Protein AF-A0A952B4Y3-F1 (afdb_monomer_lite)

Secondary structure (DSSP, 8-state):
-----SEEEEE-TTT--EEEEEGGGTTSEEE-TTT--EEE-PPP----------------TTSHHHHHHHHHHHHHHHHHHHHHHHHHHHHHS-S-------TTTT--S-HHHHHHTTT-SHHHHHHHHHHHHHHHHHHHHHHHS-HHHHHHHHHHHHHHHHHHHHHHHHHHHHHHHHHHTT--S-----SSPPPHHHHHHHHHHHHHHHHHHHHHHHHHHHHH-S--HHHHHHHHHHHHHHHHHHHHHHHTTSGGGG-HHHHHHHHHHTHHHHHHHHHHHHHHHHHHHTS-GGGGGSHHHHHHHHHHHHHHHHHHHHHHHHHHHHHHHHH----

Structure (mmCIF, N/CA/C/O backbone):
data_AF-A0A952B4Y3-F1
#
_entry.id   AF-A0A952B4Y3-F1
#
loop_
_atom_site.group_PDB
_atom_site.id
_atom_site.type_symbol
_atom_site.label_atom_id
_atom_site.label_alt_id
_atom_site.label_comp_id
_atom_site.label_asym_id
_atom_site.label_entity_id
_atom_site.label_seq_id
_atom_site.pdbx_PDB_ins_code
_atom_site.Cartn_x
_atom_site.Cartn_y
_atom_site.Cartn_z
_atom_site.occupancy
_atom_site.B_iso_or_equiv
_atom_site.auth_seq_id
_atom_site.auth_comp_id
_atom_site.auth_asym_id
_atom_site.auth_atom_id
_atom_site.pdbx_PDB_model_num
ATOM 1 N N . MET A 1 1 ? -5.882 28.039 -33.248 1.00 40.66 1 MET A N 1
ATOM 2 C CA . MET A 1 1 ? -5.354 27.974 -31.871 1.00 40.66 1 MET A CA 1
ATOM 3 C C . MET A 1 1 ? -4.552 26.693 -31.784 1.00 40.66 1 MET A C 1
ATOM 5 O O . MET A 1 1 ? -5.154 25.634 -31.847 1.00 40.66 1 MET A O 1
ATOM 9 N N . SER A 1 2 ? -3.222 26.781 -31.813 1.00 45.44 2 SER A N 1
ATOM 10 C CA . SER A 1 2 ? -2.347 25.619 -31.639 1.00 45.44 2 SER A CA 1
ATOM 11 C C . SER A 1 2 ? -2.275 25.298 -30.148 1.00 45.44 2 SER A C 1
ATOM 13 O O . SER A 1 2 ? -1.829 26.147 -29.377 1.00 45.44 2 SER A O 1
ATOM 15 N N . GLU A 1 3 ? -2.747 24.120 -29.745 1.00 57.81 3 GLU A N 1
ATOM 16 C CA . GLU A 1 3 ? -2.463 23.564 -28.420 1.00 57.81 3 GLU A CA 1
ATOM 17 C C . GLU A 1 3 ? -0.941 23.441 -28.287 1.00 57.81 3 GLU A C 1
ATOM 19 O O . GLU A 1 3 ? -0.303 22.724 -29.055 1.00 57.81 3 GLU A O 1
ATOM 24 N N . ALA A 1 4 ? -0.345 24.227 -27.391 1.00 64.12 4 ALA A N 1
ATOM 25 C CA . ALA A 1 4 ? 1.057 24.064 -27.042 1.00 64.12 4 ALA A CA 1
ATOM 26 C C . ALA A 1 4 ? 1.217 22.704 -26.348 1.00 64.12 4 ALA A C 1
ATOM 28 O O . ALA A 1 4 ? 0.442 22.381 -25.447 1.00 64.12 4 ALA A O 1
ATOM 29 N N . ASP A 1 5 ? 2.189 21.904 -26.787 1.00 63.59 5 ASP A N 1
ATOM 30 C CA . ASP A 1 5 ? 2.475 20.609 -26.171 1.00 63.59 5 ASP A CA 1
ATOM 31 C C . ASP A 1 5 ? 2.828 20.802 -24.678 1.00 63.59 5 ASP A C 1
ATOM 33 O O . ASP A 1 5 ? 3.750 21.562 -24.372 1.00 63.59 5 ASP A O 1
ATOM 37 N N . PRO A 1 6 ? 2.156 20.107 -23.735 1.00 86.69 6 PRO A N 1
ATOM 38 C CA . PRO A 1 6 ? 2.269 20.324 -22.283 1.00 86.69 6 PRO A CA 1
ATOM 39 C C . PRO A 1 6 ? 3.538 19.705 -21.663 1.00 86.69 6 PRO A C 1
ATOM 41 O O . PRO A 1 6 ? 3.537 19.248 -20.513 1.00 86.69 6 PRO A O 1
ATOM 44 N N . PHE A 1 7 ? 4.615 19.617 -22.441 1.00 90.31 7 PHE A N 1
ATOM 45 C CA . PHE A 1 7 ? 5.789 18.814 -22.130 1.00 90.31 7 PHE A CA 1
ATOM 46 C C . PHE A 1 7 ? 7.081 19.631 -22.246 1.00 90.31 7 PHE A C 1
ATOM 48 O O . PHE A 1 7 ? 7.393 20.192 -23.295 1.00 90.31 7 PHE A O 1
ATOM 55 N N . VAL A 1 8 ? 7.874 19.642 -21.174 1.00 92.06 8 VAL A N 1
ATOM 56 C CA . VAL A 1 8 ? 9.190 20.287 -21.107 1.00 92.06 8 VAL A CA 1
ATOM 57 C C . VAL A 1 8 ? 10.271 19.227 -21.310 1.00 92.06 8 VAL A C 1
ATOM 59 O O . VAL A 1 8 ? 10.327 18.230 -20.588 1.00 92.06 8 VAL A O 1
ATOM 62 N N . ARG A 1 9 ? 11.136 19.428 -22.309 1.00 93.19 9 ARG A N 1
ATOM 63 C CA . ARG A 1 9 ? 12.316 18.580 -22.541 1.00 93.19 9 ARG A CA 1
ATOM 64 C C . ARG A 1 9 ? 13.455 19.055 -21.654 1.00 93.19 9 ARG A C 1
ATOM 66 O O . ARG A 1 9 ? 13.765 20.242 -21.657 1.00 93.19 9 ARG A O 1
ATOM 73 N N . PHE A 1 10 ? 14.115 18.132 -20.966 1.00 92.81 10 PHE A N 1
ATOM 74 C CA . PHE A 1 10 ? 15.349 18.422 -20.242 1.00 92.81 10 PHE A CA 1
ATOM 75 C C . PHE A 1 10 ? 1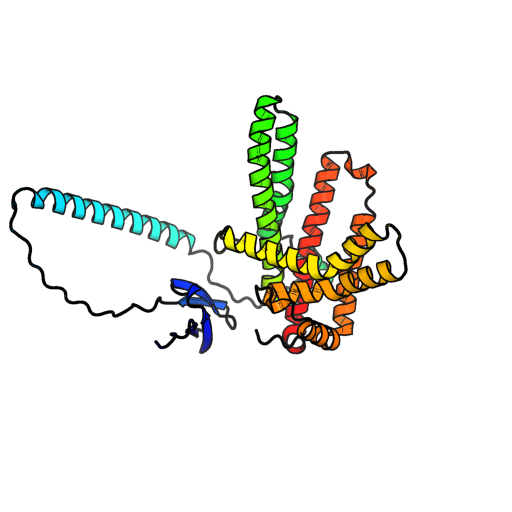6.441 17.416 -20.606 1.00 92.81 10 PHE A C 1
ATOM 77 O O . PHE A 1 10 ? 16.178 16.315 -21.103 1.00 92.81 10 PHE A O 1
ATOM 84 N N . ASN A 1 11 ? 17.683 17.821 -20.367 1.00 95.50 11 ASN A N 1
ATOM 85 C CA . ASN A 1 11 ? 18.864 16.991 -20.534 1.00 95.50 11 ASN A CA 1
ATOM 86 C C . ASN A 1 11 ? 19.615 16.957 -19.204 1.00 95.50 11 ASN A C 1
ATOM 88 O O . ASN A 1 11 ? 19.893 18.010 -18.637 1.00 95.50 11 ASN A O 1
ATOM 92 N N . CYS A 1 12 ? 19.916 15.766 -18.697 1.00 94.38 12 CYS A N 1
ATOM 93 C CA . CYS A 1 12 ? 20.696 15.625 -17.476 1.00 94.38 12 CYS A CA 1
ATOM 94 C C . CYS A 1 12 ? 22.141 16.064 -17.723 1.00 94.38 12 CYS A C 1
ATOM 96 O O . CYS A 1 12 ? 22.834 15.462 -18.541 1.00 94.38 12 CYS A O 1
ATOM 98 N N . GLU A 1 13 ? 22.610 17.064 -16.979 1.00 94.44 13 GLU A N 1
ATOM 99 C CA . GLU A 1 13 ? 23.984 17.572 -17.096 1.00 94.44 13 GLU A CA 1
ATOM 100 C C . GLU A 1 13 ? 25.036 16.542 -16.660 1.00 94.44 13 GLU A C 1
ATOM 102 O O . GLU A 1 13 ? 26.143 16.542 -17.187 1.00 94.44 13 GLU A O 1
ATOM 107 N N . ASN A 1 14 ? 24.675 15.618 -15.762 1.00 93.38 14 ASN A N 1
ATOM 108 C CA . ASN A 1 14 ? 25.593 14.602 -15.249 1.00 93.38 14 ASN A CA 1
ATOM 109 C C . ASN A 1 14 ? 25.785 13.414 -16.217 1.00 93.38 14 ASN A C 1
ATOM 111 O O . ASN A 1 14 ? 26.909 13.028 -16.516 1.00 93.38 14 ASN A O 1
ATOM 115 N N . CYS A 1 15 ? 24.699 12.819 -16.734 1.00 91.12 15 CYS A N 1
ATOM 116 C CA . CYS A 1 15 ? 24.783 11.593 -17.554 1.00 91.12 15 CYS A CA 1
ATOM 117 C C . CYS A 1 15 ? 24.341 11.749 -19.019 1.00 91.12 15 CYS A C 1
ATOM 119 O O . CYS A 1 15 ? 24.400 10.783 -19.778 1.00 91.12 15 CYS A O 1
ATOM 121 N N . GLY A 1 16 ? 23.849 12.923 -19.427 1.00 94.81 16 GLY A N 1
ATOM 122 C CA . GLY A 1 16 ? 23.362 13.173 -20.789 1.00 94.81 16 GLY A CA 1
ATOM 123 C C . GLY A 1 16 ? 22.021 12.512 -21.139 1.00 94.81 16 GLY A C 1
ATOM 124 O O . GLY A 1 16 ? 21.642 12.477 -22.313 1.00 94.81 16 GLY A O 1
ATOM 125 N N . TYR A 1 17 ? 21.304 11.963 -20.151 1.00 93.62 17 TYR A N 1
ATOM 126 C CA . TYR A 1 17 ? 19.976 11.386 -20.356 1.00 93.62 17 TYR A CA 1
ATOM 127 C C . TYR A 1 17 ? 18.965 12.469 -20.753 1.00 93.62 17 TYR A C 1
ATOM 129 O O . TYR A 1 17 ? 18.813 13.476 -20.057 1.00 93.62 17 TYR A O 1
ATOM 137 N N . LYS A 1 18 ? 18.255 12.248 -21.864 1.00 95.62 18 LYS A N 1
ATOM 138 C CA . LYS A 1 18 ? 17.243 13.165 -22.404 1.00 95.62 18 LYS A CA 1
ATOM 139 C C . LYS A 1 18 ? 15.858 12.635 -22.073 1.00 95.62 18 LYS A C 1
ATOM 141 O O . LYS A 1 18 ? 15.534 11.515 -22.456 1.00 95.62 18 LYS A O 1
ATOM 146 N N . SER A 1 19 ? 15.039 13.446 -21.414 1.00 93.75 19 SER A N 1
ATOM 147 C CA . SER A 1 19 ? 13.666 13.072 -21.073 1.00 93.75 19 SER A CA 1
ATOM 148 C C . SER A 1 19 ? 12.703 14.235 -21.258 1.00 93.75 19 SER A C 1
ATOM 150 O O . SER A 1 19 ? 13.104 15.385 -21.458 1.00 93.75 19 SER A O 1
ATOM 152 N N . THR A 1 20 ? 11.416 13.913 -21.212 1.00 93.25 20 THR A N 1
ATOM 153 C CA . THR A 1 20 ? 10.332 14.881 -21.320 1.00 93.25 20 THR A CA 1
ATOM 154 C C . THR A 1 20 ? 9.397 14.714 -20.135 1.00 93.25 20 THR A C 1
ATOM 156 O O . THR A 1 20 ? 8.953 13.607 -19.851 1.00 93.25 20 THR A O 1
ATOM 159 N N . VAL A 1 21 ? 9.095 15.806 -19.445 1.00 92.69 21 VAL A N 1
ATOM 160 C CA . VAL A 1 21 ? 8.229 15.824 -18.259 1.00 92.69 21 VAL A CA 1
ATOM 161 C C . VAL A 1 21 ? 7.067 16.769 -18.475 1.00 92.69 21 VAL A C 1
ATOM 163 O O . VAL A 1 21 ? 7.144 17.690 -19.285 1.00 92.69 21 VAL A O 1
ATOM 166 N N . SER A 1 22 ? 5.971 16.529 -17.761 1.00 91.12 22 SER A N 1
ATOM 167 C CA . SER A 1 22 ? 4.820 17.428 -17.803 1.00 91.12 22 SER A CA 1
ATOM 168 C C . SER A 1 22 ? 5.194 18.818 -17.273 1.00 91.12 22 SER A C 1
ATOM 170 O O . SER A 1 22 ? 5.986 18.942 -16.338 1.00 91.12 22 SER A O 1
ATOM 172 N N . GLU A 1 23 ? 4.585 19.864 -17.830 1.00 89.69 23 GLU A N 1
ATOM 173 C CA . GLU A 1 23 ? 4.728 21.256 -17.378 1.00 89.69 23 GLU A CA 1
ATOM 174 C C . GLU A 1 23 ? 4.421 21.446 -15.876 1.00 89.69 23 GLU A C 1
ATOM 176 O O . GLU A 1 23 ? 4.938 22.367 -15.249 1.00 89.69 23 GLU A O 1
ATOM 181 N N . SER A 1 24 ? 3.677 20.528 -15.244 1.00 85.50 24 SER A N 1
ATOM 182 C CA . SER A 1 24 ? 3.452 20.506 -13.788 1.00 85.50 24 SER A CA 1
ATOM 183 C C . SER A 1 24 ? 4.729 20.372 -12.943 1.00 85.50 24 SER A C 1
ATOM 185 O O . SER A 1 24 ? 4.695 20.599 -11.728 1.00 85.50 24 SER A O 1
ATOM 187 N N . TYR A 1 25 ? 5.839 19.964 -13.564 1.00 87.81 25 TYR A N 1
ATOM 188 C CA . TYR A 1 25 ? 7.160 19.866 -12.944 1.00 87.81 25 TYR A CA 1
ATOM 189 C C . TYR A 1 25 ? 8.038 21.100 -13.198 1.00 87.81 25 TYR A C 1
ATOM 191 O O . TYR A 1 25 ? 9.135 21.182 -12.651 1.00 87.81 25 TYR A O 1
ATOM 199 N N . ALA A 1 26 ? 7.568 22.084 -13.972 1.00 89.88 26 ALA A N 1
ATOM 200 C CA . ALA A 1 26 ? 8.280 23.342 -14.158 1.00 89.88 26 ALA A CA 1
ATOM 201 C C . ALA A 1 26 ? 8.433 24.091 -12.821 1.00 89.88 26 ALA A C 1
ATOM 203 O O . ALA A 1 26 ? 7.462 24.315 -12.097 1.00 89.88 26 ALA A O 1
ATOM 204 N N . GLY A 1 27 ? 9.664 24.484 -12.499 1.00 88.88 27 GLY A N 1
ATOM 205 C CA . GLY A 1 27 ? 10.055 25.102 -11.232 1.00 88.88 27 GLY A CA 1
ATOM 206 C C . GLY A 1 27 ? 10.295 24.116 -10.085 1.00 88.88 27 GLY A C 1
ATOM 207 O O . GLY A 1 27 ? 10.452 24.558 -8.950 1.00 88.88 27 GLY A O 1
ATOM 208 N N . LYS A 1 28 ? 10.302 22.800 -10.342 1.00 90.50 28 LYS A N 1
ATOM 209 C CA . LYS A 1 28 ? 10.591 21.770 -9.333 1.00 90.50 28 LYS A CA 1
ATOM 210 C C . LYS A 1 28 ? 11.937 21.097 -9.597 1.00 90.50 28 LYS A C 1
ATOM 212 O O . LYS A 1 28 ? 12.375 20.964 -10.740 1.00 90.50 28 LYS A O 1
ATOM 217 N N . ASN A 1 29 ? 12.550 20.626 -8.515 1.00 91.38 29 ASN A N 1
ATOM 218 C CA . ASN A 1 29 ? 13.678 19.704 -8.552 1.00 91.38 29 ASN A CA 1
ATOM 219 C C . ASN A 1 29 ? 13.162 18.294 -8.854 1.00 91.38 29 ASN A C 1
ATOM 221 O O . ASN A 1 29 ? 12.305 17.780 -8.135 1.00 91.38 29 ASN A O 1
ATOM 225 N N . ILE A 1 30 ? 13.681 17.665 -9.905 1.00 92.44 30 ILE A N 1
ATOM 226 C CA . ILE A 1 30 ? 13.408 16.262 -10.239 1.00 92.44 30 ILE A CA 1
ATOM 227 C C . ILE A 1 30 ? 14.703 15.454 -10.206 1.00 92.44 30 ILE A C 1
ATOM 229 O O . ILE A 1 30 ? 15.780 15.997 -10.423 1.00 92.44 30 ILE A O 1
ATOM 233 N N . ARG A 1 31 ? 14.618 14.145 -9.959 1.00 89.75 31 ARG A N 1
ATOM 234 C CA . ARG A 1 31 ? 15.778 13.247 -10.058 1.00 89.75 31 ARG A CA 1
ATOM 235 C C . ARG A 1 31 ? 15.862 12.654 -11.461 1.00 89.75 31 ARG A C 1
ATOM 237 O O . ARG A 1 31 ? 14.856 12.207 -12.009 1.00 89.75 31 ARG A O 1
ATOM 244 N N . CYS A 1 32 ? 17.060 12.630 -12.037 1.00 90.75 32 CYS A N 1
ATOM 245 C CA . CYS A 1 32 ? 17.317 11.923 -13.288 1.00 90.75 32 CYS A CA 1
ATOM 246 C C . CYS A 1 32 ? 17.035 10.420 -13.106 1.00 90.75 32 CYS A C 1
ATOM 248 O O . CYS A 1 32 ? 17.606 9.823 -12.200 1.00 90.75 32 CYS A O 1
ATOM 250 N N . PRO A 1 33 ? 16.235 9.761 -13.959 1.00 82.31 33 PRO A N 1
ATOM 251 C CA . PRO A 1 33 ? 15.947 8.334 -13.793 1.00 82.31 33 PRO A CA 1
ATOM 252 C C . PRO A 1 33 ? 17.164 7.434 -14.060 1.00 82.31 33 PRO A C 1
ATOM 254 O O . PRO A 1 33 ? 17.163 6.282 -13.648 1.00 82.31 33 PRO A O 1
ATOM 257 N N . ASN A 1 34 ? 18.198 7.946 -14.742 1.00 84.31 34 ASN A N 1
ATOM 258 C CA . ASN A 1 34 ? 19.391 7.171 -15.083 1.00 84.31 34 ASN A CA 1
ATOM 259 C C . ASN A 1 34 ? 20.514 7.288 -14.036 1.00 84.31 34 ASN A C 1
ATOM 261 O O . ASN A 1 34 ? 21.129 6.291 -13.685 1.00 84.31 34 ASN A O 1
ATOM 265 N N . CYS A 1 35 ? 20.799 8.499 -13.542 1.00 86.12 35 CYS A N 1
ATOM 266 C CA . CYS A 1 35 ? 21.899 8.735 -12.592 1.00 86.12 35 CYS A CA 1
ATOM 267 C C . CYS A 1 35 ? 21.467 9.390 -11.275 1.00 86.12 35 CYS A C 1
ATOM 269 O O . CYS A 1 35 ? 22.316 9.791 -10.491 1.00 86.12 35 CYS A O 1
ATOM 271 N N . TYR A 1 36 ? 20.163 9.578 -11.053 1.00 75.31 36 TYR A N 1
ATOM 272 C CA . TYR A 1 36 ? 19.573 10.178 -9.847 1.00 75.31 36 TYR A CA 1
ATOM 273 C C . TYR A 1 36 ? 20.004 11.613 -9.506 1.00 75.31 36 TYR A C 1
ATOM 275 O O . TYR A 1 36 ? 19.504 12.178 -8.535 1.00 75.31 36 TYR A O 1
ATOM 283 N N . TYR A 1 37 ? 20.834 12.244 -10.344 1.00 89.31 37 TYR A N 1
ATOM 284 C CA . TYR A 1 37 ? 21.221 13.646 -10.211 1.00 89.31 37 TYR A CA 1
ATOM 285 C C . TYR A 1 37 ? 19.990 14.559 -10.189 1.00 89.31 37 TYR A C 1
ATOM 287 O O . TYR A 1 37 ? 19.072 14.387 -11.001 1.00 89.31 37 TYR A O 1
ATOM 295 N N . ILE A 1 38 ? 19.967 15.511 -9.255 1.00 88.75 38 ILE A N 1
ATOM 296 C CA . ILE A 1 38 ? 18.864 16.460 -9.095 1.00 88.75 38 ILE A CA 1
ATOM 297 C C . ILE A 1 38 ? 18.980 17.532 -10.180 1.00 88.75 38 ILE A C 1
ATOM 299 O O . ILE A 1 38 ? 19.996 18.208 -10.295 1.00 88.75 38 ILE A O 1
ATOM 303 N N . ILE A 1 39 ? 17.929 17.678 -10.981 1.00 95.31 39 ILE A N 1
ATOM 304 C CA . ILE A 1 39 ? 17.834 18.636 -12.080 1.00 95.31 39 ILE A CA 1
ATOM 305 C C . ILE A 1 39 ? 16.703 19.604 -11.754 1.00 95.31 39 ILE A C 1
ATOM 307 O O . ILE A 1 39 ? 15.567 19.188 -11.511 1.00 95.31 39 ILE A O 1
ATOM 311 N N . PHE A 1 40 ? 17.006 20.898 -11.779 1.00 93.50 40 PHE A N 1
ATOM 312 C CA . PHE A 1 40 ? 15.999 21.945 -11.672 1.00 93.50 40 PHE A CA 1
ATOM 313 C C . PHE A 1 40 ? 15.391 22.217 -13.050 1.00 93.50 40 PHE A C 1
ATOM 315 O O . PHE A 1 40 ? 16.101 22.559 -13.997 1.00 93.50 40 PHE A O 1
ATOM 322 N N . ILE A 1 41 ? 14.072 22.068 -13.188 1.00 93.69 41 ILE A N 1
ATOM 323 C CA . ILE A 1 41 ? 13.385 22.389 -14.446 1.00 93.69 41 ILE A CA 1
ATOM 324 C C . ILE A 1 41 ? 13.026 23.872 -14.430 1.00 93.69 41 ILE A C 1
ATOM 326 O O . ILE A 1 41 ? 12.106 24.279 -13.723 1.00 93.69 41 ILE A O 1
ATOM 330 N N . SER A 1 42 ? 13.703 24.690 -15.233 1.00 88.06 42 SER A N 1
ATOM 331 C CA . SER A 1 42 ? 13.351 26.105 -15.374 1.00 88.06 42 SER A CA 1
ATOM 332 C C . SER A 1 42 ? 11.943 26.266 -15.952 1.00 88.06 42 SER A C 1
ATOM 334 O O . SER A 1 42 ? 11.583 25.633 -16.946 1.00 88.06 42 SER A O 1
ATOM 336 N N . LYS A 1 43 ? 11.137 27.138 -15.339 1.00 87.38 43 LYS A N 1
ATOM 337 C CA . LYS A 1 43 ? 9.841 27.523 -15.901 1.00 87.38 43 LYS A CA 1
ATOM 338 C C . LYS A 1 43 ? 10.093 28.350 -17.167 1.00 87.38 43 LYS A C 1
ATOM 340 O O . LYS A 1 43 ? 10.882 29.291 -17.086 1.00 87.38 43 LYS A O 1
ATOM 345 N N . PRO A 1 44 ? 9.472 28.027 -18.316 1.00 77.00 44 PRO A N 1
ATOM 346 C CA . PRO A 1 44 ? 9.619 28.860 -19.501 1.00 77.00 44 PRO A CA 1
ATOM 347 C C . PRO A 1 44 ? 9.113 30.268 -19.165 1.00 77.00 44 PRO A C 1
ATOM 349 O O . PRO A 1 44 ? 7.947 30.450 -18.809 1.00 77.00 44 PRO A O 1
ATOM 352 N N . GLU A 1 45 ? 9.999 31.265 -19.213 1.00 71.00 45 GLU A N 1
ATOM 353 C CA . GLU A 1 45 ? 9.586 32.661 -19.122 1.00 71.00 45 GLU A CA 1
ATOM 354 C C . GLU A 1 45 ? 8.709 32.960 -20.336 1.00 71.00 45 GLU A C 1
ATOM 356 O O . GLU A 1 45 ? 9.173 32.959 -21.479 1.00 71.00 45 GLU A O 1
ATOM 361 N N . ASN A 1 46 ? 7.423 33.207 -20.082 1.00 64.19 46 ASN A N 1
ATOM 362 C CA . ASN A 1 46 ? 6.508 33.755 -21.070 1.00 64.19 46 ASN A CA 1
ATOM 363 C C . ASN A 1 46 ? 7.035 35.133 -21.478 1.00 64.19 46 ASN A C 1
ATOM 365 O O . ASN A 1 46 ? 6.695 36.150 -20.875 1.00 64.19 46 ASN A O 1
ATOM 369 N N . THR A 1 47 ? 7.879 35.169 -22.504 1.00 51.41 47 THR A N 1
ATOM 370 C CA . THR A 1 47 ? 8.389 36.380 -23.150 1.00 51.41 47 THR A CA 1
ATOM 371 C C . THR A 1 47 ? 7.263 37.008 -23.976 1.00 51.41 47 THR A C 1
ATOM 373 O O . THR A 1 47 ? 7.282 37.057 -25.200 1.00 51.41 47 THR A O 1
ATOM 376 N N . GLY A 1 48 ? 6.228 37.474 -23.275 1.00 48.66 48 GLY A N 1
ATOM 377 C CA . GLY A 1 48 ? 5.162 38.316 -23.795 1.00 48.66 48 GLY A CA 1
ATOM 378 C C . GLY A 1 48 ? 5.568 39.777 -23.664 1.00 48.66 48 GLY A C 1
ATOM 379 O O . GLY A 1 48 ? 5.380 40.404 -22.625 1.00 48.66 48 GLY A O 1
ATOM 380 N N . THR A 1 49 ? 6.142 40.321 -24.730 1.00 51.75 49 THR A N 1
ATOM 381 C CA . THR A 1 49 ? 6.448 41.742 -24.890 1.00 51.75 49 THR A CA 1
ATOM 382 C C . THR A 1 49 ? 5.174 42.574 -24.710 1.00 51.75 49 THR A C 1
ATOM 384 O O . THR A 1 49 ? 4.281 42.516 -25.547 1.00 51.75 49 THR A O 1
ATOM 387 N N . THR A 1 50 ? 5.079 43.378 -23.646 1.00 38.72 50 THR A N 1
ATOM 388 C CA . THR A 1 50 ? 4.086 44.463 -23.571 1.00 38.72 50 THR A CA 1
ATOM 389 C C . THR A 1 50 ? 4.746 45.728 -23.031 1.00 38.72 50 THR A C 1
ATOM 391 O O . THR A 1 50 ? 4.780 45.985 -21.831 1.00 38.72 50 THR A O 1
ATOM 394 N N . GLN A 1 51 ? 5.279 46.538 -23.947 1.00 47.72 51 GLN A N 1
ATOM 395 C CA . GLN A 1 51 ? 5.496 47.961 -23.707 1.00 47.72 51 GLN A CA 1
ATOM 396 C C . GLN A 1 51 ? 4.117 48.615 -23.561 1.00 47.72 51 GLN A C 1
ATOM 398 O O . GLN A 1 51 ? 3.384 48.711 -24.542 1.00 47.72 51 GLN A O 1
ATOM 403 N N . THR A 1 52 ? 3.759 49.075 -22.360 1.00 35.91 52 THR A N 1
ATOM 404 C CA . THR A 1 52 ? 2.633 50.005 -22.198 1.00 35.91 52 THR A CA 1
ATOM 405 C C . THR A 1 52 ? 3.129 51.299 -21.581 1.00 35.91 52 THR A C 1
ATOM 407 O O . THR A 1 52 ? 3.676 51.337 -20.483 1.00 35.91 52 THR A O 1
ATOM 410 N N . SER A 1 53 ? 2.948 52.345 -22.379 1.00 40.56 53 SER A N 1
ATOM 411 C CA . SER A 1 53 ? 3.226 53.749 -22.129 1.00 40.56 53 SER A CA 1
ATOM 412 C C . SER A 1 53 ? 2.521 54.264 -20.871 1.00 40.56 53 SER A C 1
ATOM 414 O O . SER A 1 53 ? 1.330 54.038 -20.662 1.00 40.56 53 SER A O 1
ATOM 416 N N . SER A 1 54 ? 3.279 54.994 -20.058 1.00 40.25 54 SER A N 1
ATOM 417 C CA . SER A 1 54 ? 2.818 55.752 -18.905 1.00 40.25 54 SER A CA 1
ATOM 418 C C . SER A 1 54 ? 2.152 57.067 -19.331 1.00 40.25 54 SER A C 1
ATOM 420 O O . SER A 1 54 ? 2.732 57.902 -20.024 1.00 40.25 54 SER A O 1
ATOM 422 N N . ARG A 1 55 ? 0.929 57.288 -18.849 1.00 48.62 55 ARG A N 1
ATOM 423 C CA . ARG A 1 55 ? 0.306 58.612 -18.711 1.00 48.62 55 ARG A CA 1
ATOM 424 C C . ARG A 1 55 ? -0.683 58.555 -17.560 1.00 48.62 55 ARG A C 1
ATOM 426 O O . ARG A 1 55 ? -1.771 58.065 -17.777 1.00 48.62 55 ARG A O 1
ATOM 433 N N . TYR A 1 56 ? -0.294 59.040 -16.386 1.00 42.69 56 TYR A N 1
ATOM 434 C CA . TYR A 1 56 ? -1.126 59.652 -15.332 1.00 42.69 56 TYR A CA 1
ATOM 435 C C . TYR A 1 56 ? -0.107 60.195 -14.312 1.00 42.69 56 TYR A C 1
ATOM 437 O O . TYR A 1 56 ? 0.717 59.446 -13.809 1.00 42.69 56 TYR A O 1
ATOM 445 N N . SER A 1 57 ? 0.113 61.508 -14.247 1.00 45.25 57 SER A N 1
ATOM 446 C CA . SER A 1 57 ? -0.696 62.523 -13.555 1.00 45.25 57 SER A CA 1
ATOM 447 C C . SER A 1 57 ? -0.037 62.882 -12.225 1.00 45.25 57 SER A C 1
ATOM 449 O O . SER A 1 57 ? 0.039 62.070 -11.312 1.00 45.25 57 SER A O 1
ATOM 451 N N . ALA A 1 58 ? 0.443 64.121 -12.169 1.00 51.03 58 ALA A N 1
ATOM 452 C CA . ALA A 1 58 ? 1.098 64.760 -11.044 1.00 51.03 58 ALA A CA 1
ATOM 453 C C . ALA A 1 58 ? 0.218 64.779 -9.787 1.00 51.03 58 ALA A C 1
ATOM 455 O O . ALA A 1 58 ? -0.859 65.367 -9.818 1.00 51.03 58 ALA A O 1
ATOM 456 N N . TYR A 1 59 ? 0.713 64.206 -8.689 1.00 54.09 59 TYR A N 1
ATOM 457 C CA . TYR A 1 59 ? 0.321 64.578 -7.332 1.00 54.09 59 TYR A CA 1
ATOM 458 C C . TYR A 1 59 ? 1.503 64.392 -6.364 1.00 54.09 59 TYR A C 1
ATOM 460 O O . TYR A 1 59 ? 2.108 63.328 -6.296 1.00 54.09 59 TYR A O 1
ATOM 468 N N . ASP A 1 60 ? 1.794 65.493 -5.671 1.00 47.25 60 ASP A N 1
ATOM 469 C CA . ASP A 1 60 ? 2.471 65.679 -4.380 1.00 47.25 60 ASP A CA 1
ATOM 470 C C . ASP A 1 60 ? 3.790 64.928 -4.077 1.00 47.25 60 ASP A C 1
ATOM 472 O O . ASP A 1 60 ? 3.837 63.856 -3.473 1.00 47.25 60 ASP A O 1
ATOM 476 N N . SER A 1 61 ? 4.903 65.580 -4.426 1.00 53.25 61 SER A N 1
ATOM 477 C CA . SER A 1 61 ? 6.289 65.118 -4.252 1.00 53.25 61 SER A CA 1
ATOM 478 C C . SER A 1 61 ? 6.846 65.204 -2.819 1.00 53.25 61 SER A C 1
ATOM 480 O O . SER A 1 61 ? 8.062 65.146 -2.644 1.00 53.25 61 SER A O 1
ATOM 482 N N . SER A 1 62 ? 6.013 65.352 -1.783 1.00 53.94 62 SER A N 1
ATOM 483 C CA . SER A 1 62 ? 6.488 65.483 -0.391 1.00 53.94 62 SER A CA 1
ATOM 484 C C . SER A 1 62 ? 6.353 64.212 0.468 1.00 53.94 62 SER A C 1
ATOM 486 O O . SER A 1 62 ? 7.004 64.115 1.508 1.00 53.94 62 SER A O 1
ATOM 488 N N . LEU A 1 63 ? 5.606 63.193 0.014 1.00 52.38 63 LEU A N 1
ATOM 489 C CA . LEU A 1 63 ? 5.416 61.911 0.727 1.00 52.38 63 LEU A CA 1
ATOM 490 C C . LEU A 1 63 ? 6.267 60.738 0.195 1.00 52.38 63 LEU A C 1
ATOM 492 O O . LEU A 1 63 ? 6.392 59.712 0.865 1.00 52.38 63 LEU A O 1
ATOM 496 N N . LEU A 1 64 ? 6.909 60.892 -0.967 1.00 53.03 64 LEU A N 1
ATOM 497 C CA . LEU A 1 64 ? 7.699 59.834 -1.620 1.00 53.03 64 LEU A CA 1
ATOM 498 C C . LEU A 1 64 ? 9.012 59.490 -0.890 1.00 53.03 64 LEU A C 1
ATOM 500 O O . LEU A 1 64 ? 9.414 58.329 -0.882 1.00 53.03 64 LEU A O 1
ATOM 504 N N . ASN A 1 65 ? 9.626 60.443 -0.181 1.00 55.28 65 ASN A N 1
ATOM 505 C CA . ASN A 1 65 ? 10.905 60.200 0.503 1.00 55.28 65 ASN A CA 1
ATOM 506 C C . ASN A 1 65 ? 10.789 59.299 1.749 1.00 55.28 65 ASN A C 1
ATOM 508 O O . ASN A 1 65 ? 11.755 58.629 2.109 1.00 55.28 65 ASN A O 1
ATOM 512 N N . ILE A 1 66 ? 9.622 59.246 2.406 1.00 58.34 66 ILE A N 1
ATOM 513 C CA . ILE A 1 66 ? 9.418 58.386 3.589 1.00 58.34 66 ILE A CA 1
ATOM 514 C C . ILE A 1 66 ? 9.122 56.943 3.157 1.00 58.34 66 ILE A C 1
ATOM 516 O O . ILE A 1 66 ? 9.581 55.989 3.787 1.00 58.34 66 ILE A O 1
ATOM 520 N N . GLN A 1 67 ? 8.390 56.765 2.056 1.00 60.47 67 GLN A N 1
ATOM 521 C CA . GLN A 1 67 ? 8.029 55.439 1.561 1.00 60.47 67 GLN A CA 1
ATOM 522 C C . GLN A 1 67 ? 9.226 54.723 0.921 1.00 60.47 67 GLN A C 1
ATOM 524 O O . GLN A 1 67 ? 9.408 53.530 1.147 1.00 60.47 67 GLN A O 1
ATOM 529 N N . GLU A 1 68 ? 10.099 55.448 0.220 1.00 65.69 68 GLU A N 1
ATOM 530 C CA . GLU A 1 68 ? 11.302 54.875 -0.393 1.00 65.69 68 GLU A CA 1
ATOM 531 C C . GLU A 1 68 ? 12.331 54.418 0.657 1.00 65.69 68 GLU A C 1
ATOM 533 O O . GLU A 1 68 ? 12.888 53.325 0.546 1.00 65.69 68 GLU A O 1
ATOM 538 N N . GLN A 1 69 ? 12.497 55.168 1.756 1.00 67.25 69 GLN A N 1
ATOM 539 C CA . GLN A 1 69 ? 13.352 54.749 2.876 1.00 67.25 69 GLN A CA 1
ATOM 540 C C . GLN A 1 69 ? 12.808 53.522 3.620 1.00 67.25 69 GLN A C 1
ATOM 542 O O . GLN A 1 69 ? 13.586 52.655 4.028 1.00 67.25 69 GLN A O 1
ATOM 547 N N . ASN A 1 70 ? 11.487 53.418 3.781 1.00 73.00 70 ASN A N 1
ATOM 548 C CA . ASN A 1 70 ? 10.867 52.254 4.415 1.00 73.00 70 ASN A CA 1
ATOM 549 C C . ASN A 1 70 ? 10.953 51.005 3.526 1.00 73.00 70 ASN A C 1
ATOM 551 O O . ASN A 1 70 ? 11.213 49.917 4.036 1.00 73.00 70 ASN A O 1
ATOM 555 N N . ILE A 1 71 ? 10.817 51.157 2.204 1.00 79.50 71 ILE A N 1
ATOM 556 C CA . ILE A 1 71 ? 11.003 50.062 1.239 1.00 79.50 71 ILE A CA 1
ATOM 557 C C . ILE A 1 71 ? 12.461 49.592 1.235 1.00 79.50 71 ILE A C 1
ATOM 559 O O . ILE A 1 71 ? 12.706 48.387 1.239 1.00 79.50 71 ILE A O 1
ATOM 563 N N . LEU A 1 72 ? 13.431 50.510 1.297 1.00 79.69 72 LEU A N 1
ATOM 564 C CA . LEU A 1 72 ? 14.850 50.151 1.325 1.00 79.69 72 LEU A CA 1
ATOM 565 C C . LEU A 1 72 ? 15.232 49.420 2.620 1.00 79.69 72 LEU A C 1
ATOM 567 O O . LEU A 1 72 ? 15.908 48.396 2.561 1.00 79.69 72 LEU A O 1
ATOM 571 N N . LYS A 1 73 ? 14.741 49.886 3.779 1.00 80.62 73 LYS A N 1
ATOM 572 C CA . LYS A 1 73 ? 14.932 49.189 5.062 1.00 80.62 73 LYS A CA 1
ATOM 573 C C . LYS A 1 73 ? 14.277 47.813 5.075 1.00 80.62 73 LYS A C 1
ATOM 575 O O . LYS A 1 73 ? 14.875 46.869 5.579 1.00 80.62 73 LYS A O 1
ATOM 580 N N . HIS A 1 74 ? 13.073 47.685 4.519 1.00 77.31 74 HIS A N 1
ATOM 581 C CA . HIS A 1 74 ? 12.397 46.394 4.457 1.00 77.31 74 HIS A CA 1
ATOM 582 C C . HIS A 1 74 ? 13.119 45.430 3.510 1.00 77.31 74 HIS A C 1
ATOM 584 O O . HIS A 1 74 ? 13.309 44.274 3.864 1.00 77.31 74 HIS A O 1
ATOM 590 N N . LYS A 1 75 ? 13.617 45.915 2.365 1.00 85.06 75 LYS A N 1
ATOM 591 C CA . LYS A 1 75 ? 14.419 45.112 1.435 1.00 85.06 75 LYS A CA 1
ATOM 592 C C . LYS A 1 75 ? 15.725 44.628 2.071 1.00 85.06 75 LYS A C 1
ATOM 594 O O . LYS A 1 75 ? 16.029 43.448 1.971 1.00 85.06 75 LYS A O 1
ATOM 599 N N . GLN A 1 76 ? 16.436 45.501 2.787 1.00 87.06 76 GLN A N 1
ATOM 600 C CA . GLN A 1 76 ? 17.656 45.132 3.516 1.00 87.06 76 GLN A CA 1
ATOM 601 C C . GLN A 1 76 ? 17.384 44.123 4.638 1.00 87.06 76 GLN A C 1
ATOM 603 O O . GLN A 1 76 ? 18.169 43.205 4.841 1.00 87.06 76 GLN A O 1
ATOM 608 N N . MET A 1 77 ? 16.264 44.266 5.352 1.00 85.31 77 MET A N 1
ATOM 609 C CA . MET A 1 77 ? 15.865 43.327 6.402 1.00 85.31 77 MET A CA 1
ATOM 610 C C . MET A 1 77 ? 15.461 41.960 5.828 1.00 85.31 77 MET A C 1
ATOM 612 O O . MET A 1 77 ? 15.814 40.939 6.405 1.00 85.31 77 MET A O 1
ATOM 616 N N . VAL A 1 78 ? 14.764 41.928 4.688 1.00 83.12 78 VAL A N 1
ATOM 617 C CA . VAL A 1 78 ? 14.394 40.680 3.999 1.00 83.12 78 VAL A CA 1
ATOM 618 C C . VAL A 1 78 ? 15.620 39.994 3.392 1.00 83.12 78 VAL A C 1
ATOM 620 O O . VAL A 1 78 ? 15.735 38.781 3.512 1.00 83.12 78 VAL A O 1
ATOM 623 N N . GLU A 1 79 ? 16.563 40.739 2.806 1.00 86.75 79 GLU A N 1
ATOM 624 C CA . GLU A 1 79 ? 17.840 40.183 2.325 1.00 86.75 79 GLU A CA 1
ATOM 625 C C . GLU A 1 79 ? 18.699 39.644 3.475 1.00 86.75 79 GLU A C 1
ATOM 627 O O . GLU A 1 79 ? 19.294 38.583 3.325 1.00 86.75 79 GLU A O 1
ATOM 632 N N . ALA A 1 80 ? 18.721 40.314 4.634 1.00 82.88 80 ALA A N 1
ATOM 633 C CA . ALA A 1 80 ? 19.442 39.829 5.809 1.00 82.88 80 ALA A CA 1
ATOM 634 C C . ALA A 1 80 ? 18.840 38.521 6.350 1.00 82.88 80 ALA A C 1
ATOM 636 O O . ALA A 1 80 ? 19.577 37.564 6.562 1.00 82.88 80 ALA A O 1
ATOM 637 N N . ILE A 1 81 ? 17.509 38.447 6.492 1.00 82.69 81 ILE A N 1
ATOM 638 C CA . ILE A 1 81 ? 16.816 37.222 6.928 1.00 82.69 81 ILE A CA 1
ATOM 639 C C . ILE A 1 81 ? 17.033 36.092 5.915 1.00 82.69 81 ILE A C 1
ATOM 641 O O . ILE A 1 81 ? 17.396 34.994 6.315 1.00 82.69 81 ILE A O 1
ATOM 645 N N . ALA A 1 82 ? 16.900 36.370 4.615 1.00 80.00 82 ALA A N 1
ATOM 646 C CA . ALA A 1 82 ? 17.145 35.379 3.570 1.00 80.00 82 ALA A CA 1
ATOM 647 C C . ALA A 1 82 ? 18.608 34.911 3.537 1.00 80.00 82 ALA A C 1
ATOM 649 O O . ALA A 1 82 ? 18.863 33.753 3.229 1.00 80.00 82 ALA A O 1
ATOM 650 N N . SER A 1 83 ? 19.571 35.784 3.860 1.00 79.62 83 SER A N 1
ATOM 651 C CA . SER A 1 83 ? 20.986 35.407 3.936 1.00 79.62 83 SER A CA 1
ATOM 652 C C . SER A 1 83 ? 21.319 34.584 5.178 1.00 79.62 83 SER A C 1
ATOM 654 O O . SER A 1 83 ? 22.151 33.691 5.082 1.00 79.62 83 SER A O 1
ATOM 656 N N . GLU A 1 84 ? 20.663 34.843 6.313 1.00 75.38 84 GLU A N 1
ATOM 657 C CA . GLU A 1 84 ? 20.831 34.051 7.538 1.00 75.38 84 GLU A CA 1
ATOM 658 C C . GLU A 1 84 ? 20.203 32.660 7.356 1.00 75.38 84 GLU A C 1
ATOM 660 O O . GLU A 1 84 ? 20.843 31.658 7.645 1.00 75.38 84 GLU A O 1
ATOM 665 N N . GLU A 1 85 ? 19.004 32.593 6.764 1.00 72.69 85 GLU A N 1
ATOM 666 C CA . GLU A 1 85 ? 18.285 31.346 6.461 1.00 72.69 85 GLU A CA 1
ATOM 667 C C . GLU A 1 85 ? 19.001 30.530 5.363 1.00 72.69 85 GLU A C 1
ATOM 669 O O . GLU A 1 85 ? 19.056 29.302 5.426 1.00 72.69 85 GLU A O 1
ATOM 674 N N . ALA A 1 86 ? 19.639 31.196 4.389 1.00 69.31 86 ALA A N 1
ATOM 675 C CA . ALA A 1 86 ? 20.525 30.555 3.413 1.00 69.31 86 ALA A CA 1
ATOM 676 C C . ALA A 1 86 ? 21.817 30.021 4.053 1.00 69.31 86 ALA A C 1
ATOM 678 O O . ALA A 1 86 ? 22.275 28.949 3.677 1.00 69.31 86 ALA A O 1
ATOM 679 N N . ARG A 1 87 ? 22.389 30.720 5.043 1.00 71.38 87 ARG A N 1
ATOM 680 C CA . ARG A 1 87 ? 23.596 30.253 5.743 1.00 71.38 87 ARG A CA 1
ATOM 681 C C . ARG A 1 87 ? 23.308 29.097 6.692 1.00 71.38 87 ARG A C 1
ATOM 683 O O . ARG A 1 87 ? 24.099 28.168 6.750 1.00 71.38 87 ARG A O 1
ATOM 690 N N . GLU A 1 88 ? 22.181 29.143 7.399 1.00 65.94 88 GLU A N 1
ATOM 691 C CA . GLU A 1 88 ? 21.746 28.077 8.309 1.00 65.94 88 GLU A CA 1
ATOM 692 C C . GLU A 1 88 ? 21.335 26.818 7.523 1.00 65.94 88 GLU A C 1
ATOM 694 O O . GLU A 1 88 ? 21.607 25.704 7.961 1.00 65.94 88 GLU A O 1
ATOM 699 N N . SER A 1 89 ? 20.788 26.980 6.309 1.00 61.66 89 SER A N 1
ATOM 700 C CA . SER A 1 89 ? 20.547 25.854 5.394 1.00 61.66 89 SER A CA 1
ATOM 701 C C . SER A 1 89 ? 21.808 25.349 4.684 1.00 61.66 89 SER A C 1
ATOM 703 O O . SER A 1 89 ? 21.901 24.151 4.445 1.00 61.66 89 SER A O 1
ATOM 705 N N . GLU A 1 90 ? 22.807 26.188 4.388 1.00 59.22 90 GLU A N 1
ATOM 706 C CA . GLU A 1 90 ? 24.101 25.728 3.851 1.00 59.22 90 GLU A CA 1
ATOM 707 C C . GLU A 1 90 ? 24.943 24.976 4.900 1.00 59.22 90 GLU A C 1
ATOM 709 O O . GLU A 1 90 ? 25.570 23.977 4.553 1.00 59.22 90 GLU A O 1
ATOM 714 N N . GLU A 1 91 ? 24.913 25.380 6.177 1.00 58.59 91 GLU A N 1
ATOM 715 C CA . GLU A 1 91 ? 25.627 24.685 7.268 1.00 58.59 91 GLU A CA 1
ATOM 716 C C . GLU A 1 91 ? 24.988 23.326 7.629 1.00 58.59 91 GLU A C 1
ATOM 718 O O . GLU A 1 91 ? 25.689 22.425 8.086 1.00 58.59 91 GLU A O 1
ATOM 723 N N . GLU A 1 92 ? 23.690 23.124 7.363 1.00 55.91 92 GLU A N 1
ATOM 724 C CA . GLU A 1 92 ? 23.013 21.822 7.527 1.00 55.91 92 GLU A CA 1
ATOM 725 C C . GLU A 1 92 ? 23.132 20.916 6.274 1.00 55.91 92 GLU A C 1
ATOM 727 O O . GLU A 1 92 ? 22.831 19.724 6.332 1.00 55.91 92 GLU A O 1
ATOM 732 N N . ILE A 1 93 ? 23.617 21.446 5.139 1.00 53.81 93 ILE A N 1
ATOM 733 C CA . ILE A 1 93 ? 23.830 20.709 3.871 1.00 53.81 93 ILE A CA 1
ATOM 734 C C . ILE A 1 93 ? 25.291 20.231 3.707 1.00 53.81 93 ILE A C 1
ATOM 736 O O . ILE A 1 93 ? 25.606 19.494 2.772 1.00 53.81 93 ILE A O 1
ATOM 740 N N . GLU A 1 94 ? 26.188 20.552 4.645 1.00 51.16 94 GLU A N 1
ATOM 741 C CA . GLU A 1 94 ? 27.571 20.043 4.658 1.00 51.16 94 GLU A CA 1
ATOM 742 C C . GLU A 1 94 ? 27.712 18.606 5.223 1.00 51.16 94 GLU A C 1
ATOM 744 O O . GLU A 1 94 ? 28.826 18.127 5.455 1.00 51.16 94 GLU A O 1
ATOM 749 N N . GLU A 1 95 ? 26.609 17.865 5.406 1.00 52.75 95 GLU A N 1
ATOM 750 C CA . GLU A 1 95 ? 26.650 16.438 5.751 1.00 52.75 95 GLU A CA 1
ATOM 751 C C . GLU A 1 95 ? 26.772 15.540 4.506 1.00 52.75 95 GLU A C 1
ATOM 753 O O . GLU A 1 95 ? 25.806 15.203 3.827 1.00 52.75 95 GLU A O 1
ATOM 758 N N . GLU A 1 96 ? 28.018 15.114 4.295 1.00 49.09 96 GLU A N 1
ATOM 759 C CA . GLU A 1 96 ? 28.507 14.010 3.466 1.00 49.09 96 GLU A CA 1
ATOM 760 C C . GLU A 1 96 ? 28.320 14.133 1.935 1.00 49.09 96 GLU A C 1
ATOM 762 O O . GLU A 1 96 ? 27.203 14.158 1.416 1.00 49.09 96 GLU A O 1
ATOM 767 N N . PRO A 1 97 ? 29.423 14.113 1.149 1.00 44.66 97 PRO A N 1
ATOM 768 C CA . PRO A 1 97 ? 29.310 13.975 -0.298 1.00 44.66 97 PRO A CA 1
ATOM 769 C C . PRO A 1 97 ? 28.505 12.706 -0.605 1.00 44.66 97 PRO A C 1
ATOM 771 O O . PRO A 1 97 ? 28.721 11.695 0.071 1.00 44.66 97 PRO A O 1
ATOM 774 N N . PRO A 1 98 ? 27.617 12.714 -1.619 1.00 49.41 98 PRO A N 1
ATOM 775 C CA . PRO A 1 98 ? 26.848 11.542 -2.002 1.00 49.41 98 PRO A CA 1
ATOM 776 C C . PRO A 1 98 ? 27.828 10.480 -2.492 1.00 49.41 98 PRO A C 1
ATOM 778 O O . PRO A 1 98 ? 28.203 10.427 -3.663 1.00 49.41 98 PRO A O 1
ATOM 781 N N . GLN A 1 99 ? 28.306 9.649 -1.570 1.00 44.88 99 GLN A N 1
ATOM 782 C CA . GLN A 1 99 ? 29.045 8.459 -1.914 1.00 44.88 99 GLN A CA 1
ATOM 783 C C . GLN A 1 99 ? 28.043 7.558 -2.618 1.00 44.88 99 GLN A C 1
ATOM 785 O O . GLN A 1 99 ? 27.241 6.883 -1.972 1.00 44.88 99 GLN A O 1
ATOM 790 N N . GLU A 1 100 ? 28.124 7.534 -3.949 1.00 48.94 100 GLU A N 1
ATOM 791 C CA . GLU A 1 100 ? 27.703 6.429 -4.810 1.00 48.94 100 GLU A CA 1
ATOM 792 C C . GLU A 1 100 ? 28.463 5.157 -4.390 1.00 48.94 100 GLU A C 1
ATOM 794 O O . GLU A 1 100 ? 29.288 4.598 -5.109 1.00 48.94 100 GLU A O 1
ATOM 799 N N . THR A 1 101 ? 28.247 4.702 -3.160 1.00 53.53 101 THR A N 1
ATOM 800 C CA . THR A 1 101 ? 28.659 3.378 -2.741 1.00 53.53 101 THR A CA 1
ATOM 801 C C . THR A 1 101 ? 27.685 2.438 -3.411 1.00 53.53 101 THR A C 1
ATOM 803 O O . THR A 1 101 ? 26.500 2.434 -3.085 1.00 53.53 101 THR A O 1
ATOM 806 N N . ASP A 1 102 ? 28.190 1.677 -4.385 1.00 57.16 102 ASP A N 1
ATOM 807 C CA . ASP A 1 102 ? 27.449 0.614 -5.052 1.00 57.16 102 ASP A CA 1
ATOM 808 C C . ASP A 1 102 ? 26.634 -0.159 -3.993 1.00 57.16 102 ASP A C 1
ATOM 810 O O . ASP A 1 102 ? 27.223 -0.815 -3.122 1.00 57.16 102 ASP A O 1
ATOM 814 N N . PRO A 1 103 ? 25.289 -0.080 -4.008 1.00 58.41 103 PRO A N 1
ATOM 815 C CA . PRO A 1 103 ? 24.449 -0.713 -2.994 1.00 58.41 103 PRO A CA 1
ATOM 816 C C . PRO A 1 103 ? 24.627 -2.240 -2.974 1.00 58.41 103 PRO A C 1
ATOM 818 O O . PRO A 1 103 ? 24.235 -2.911 -2.012 1.00 58.41 103 PRO A O 1
ATOM 821 N N . ALA A 1 104 ? 25.248 -2.825 -4.008 1.00 59.53 104 ALA A N 1
ATOM 822 C CA . ALA A 1 104 ? 25.667 -4.218 -4.007 1.00 59.53 104 ALA A CA 1
ATOM 823 C C . ALA A 1 104 ? 26.869 -4.496 -3.085 1.00 59.53 104 ALA A C 1
ATOM 825 O O . ALA A 1 104 ? 26.914 -5.570 -2.483 1.00 59.53 104 ALA A O 1
ATOM 826 N N . ALA A 1 105 ? 27.794 -3.547 -2.911 1.00 62.16 105 ALA A N 1
ATOM 827 C CA . ALA A 1 105 ? 29.011 -3.717 -2.115 1.00 62.16 105 ALA A CA 1
ATOM 828 C C . ALA A 1 105 ? 28.767 -3.688 -0.591 1.00 62.16 105 ALA A C 1
ATOM 830 O O . ALA A 1 105 ? 29.598 -4.173 0.176 1.00 62.16 105 ALA A O 1
ATOM 831 N N . LEU A 1 106 ? 27.613 -3.183 -0.132 1.00 63.88 106 LEU A N 1
ATOM 832 C CA . LEU A 1 106 ? 27.272 -3.091 1.298 1.00 63.88 106 LEU A CA 1
ATOM 833 C C . LEU A 1 106 ? 26.520 -4.303 1.877 1.00 63.88 106 LEU A C 1
ATOM 835 O O . LEU A 1 106 ? 26.248 -4.340 3.083 1.00 63.88 106 LEU A O 1
ATOM 839 N N . ARG A 1 107 ? 26.182 -5.320 1.074 1.00 73.19 107 ARG A N 1
ATOM 840 C CA . ARG A 1 107 ? 25.426 -6.481 1.573 1.00 73.19 107 ARG A CA 1
ATOM 841 C C . ARG A 1 107 ? 26.310 -7.434 2.382 1.00 73.19 107 ARG A C 1
ATOM 843 O O . ARG A 1 107 ? 26.936 -8.340 1.847 1.00 73.19 107 ARG A O 1
ATOM 850 N N . LYS A 1 108 ? 26.306 -7.253 3.707 1.00 82.88 108 LYS A N 1
ATOM 851 C CA . LYS A 1 108 ? 26.979 -8.144 4.674 1.00 82.88 108 LYS A CA 1
ATOM 852 C C . LYS A 1 108 ? 26.182 -9.416 5.003 1.00 82.88 108 LYS A C 1
ATOM 854 O O . LYS A 1 108 ? 26.768 -10.391 5.461 1.00 82.88 108 LYS A O 1
ATOM 859 N N . ALA A 1 109 ? 24.861 -9.406 4.811 1.00 88.56 109 ALA A N 1
ATOM 860 C CA . ALA A 1 109 ? 23.963 -10.486 5.227 1.00 88.56 109 ALA A CA 1
ATOM 861 C C . ALA A 1 109 ? 23.430 -11.313 4.038 1.00 88.56 109 ALA A C 1
ATOM 863 O O . ALA A 1 109 ? 23.305 -10.791 2.927 1.00 88.56 109 ALA A O 1
ATOM 864 N N . PRO A 1 110 ? 23.056 -12.591 4.256 1.00 91.25 110 PRO A N 1
ATOM 865 C CA . PRO A 1 110 ? 22.326 -13.383 3.271 1.00 91.25 110 PRO A CA 1
ATOM 866 C C . PRO A 1 110 ? 21.024 -12.700 2.846 1.00 91.25 110 PRO A C 1
ATOM 868 O O . PRO A 1 110 ? 20.317 -12.130 3.676 1.00 91.25 110 PRO A O 1
ATOM 871 N N . TRP A 1 111 ? 20.670 -12.833 1.566 1.00 88.06 111 TRP A N 1
ATOM 872 C CA . TRP A 1 111 ? 19.533 -12.134 0.951 1.00 88.06 111 TRP A CA 1
ATOM 873 C C . TRP A 1 111 ? 18.205 -12.290 1.712 1.00 88.06 111 TRP A C 1
ATOM 875 O O . TRP A 1 111 ? 17.418 -11.353 1.760 1.00 88.06 111 TRP A O 1
ATOM 885 N N . LEU A 1 112 ? 17.959 -13.456 2.320 1.00 90.88 112 LEU A N 1
ATOM 886 C CA . LEU A 1 112 ? 16.729 -13.716 3.066 1.00 90.88 112 LEU A CA 1
ATOM 887 C C . LEU A 1 112 ? 16.670 -12.907 4.368 1.00 90.88 112 LEU A C 1
ATOM 889 O O . LEU A 1 112 ? 15.639 -12.327 4.679 1.00 90.88 112 LEU A O 1
ATOM 893 N N . ILE A 1 113 ? 17.778 -12.850 5.112 1.00 93.69 113 ILE A N 1
ATOM 894 C CA . ILE A 1 113 ? 17.874 -12.066 6.353 1.00 93.69 113 ILE A CA 1
ATOM 895 C C . ILE A 1 113 ? 17.771 -10.577 6.027 1.00 93.69 113 ILE A C 1
ATOM 897 O O . ILE A 1 113 ? 17.126 -9.822 6.746 1.00 93.69 113 ILE A O 1
ATOM 901 N N . ASP A 1 114 ? 18.367 -10.171 4.911 1.00 92.88 114 ASP A N 1
ATOM 902 C CA . ASP A 1 114 ? 18.378 -8.784 4.469 1.00 92.88 114 ASP A CA 1
ATOM 903 C C . ASP A 1 114 ? 16.971 -8.229 4.190 1.00 92.88 114 ASP A C 1
ATOM 905 O O . ASP A 1 114 ? 16.696 -7.084 4.542 1.00 92.88 114 ASP A O 1
ATOM 909 N N . ILE A 1 115 ? 16.062 -9.065 3.668 1.00 95.12 115 ILE A N 1
ATOM 910 C CA . ILE A 1 115 ? 14.642 -8.722 3.471 1.00 95.12 115 ILE A CA 1
ATOM 911 C C . ILE A 1 115 ? 13.962 -8.397 4.805 1.00 95.12 115 ILE A C 1
ATOM 913 O O . ILE A 1 115 ? 13.261 -7.395 4.910 1.00 95.12 115 ILE A O 1
ATOM 917 N N . PHE A 1 116 ? 14.174 -9.215 5.841 1.00 95.94 116 PHE A N 1
ATOM 918 C CA . PHE A 1 116 ? 13.582 -8.965 7.161 1.00 95.94 116 PHE A CA 1
ATOM 919 C C . PHE A 1 116 ? 14.224 -7.766 7.868 1.00 95.94 116 PHE A C 1
ATOM 921 O O . PHE A 1 116 ? 13.577 -7.089 8.657 1.00 95.94 116 PHE A O 1
ATOM 928 N N . LEU A 1 117 ? 15.479 -7.445 7.557 1.00 95.81 117 LEU A N 1
ATOM 929 C CA . LEU A 1 117 ? 16.149 -6.256 8.084 1.00 95.81 117 LEU A CA 1
ATOM 930 C C . LEU A 1 117 ? 15.748 -4.957 7.366 1.00 95.81 117 LEU A C 1
ATOM 932 O O . LEU A 1 117 ? 16.248 -3.893 7.730 1.00 95.81 117 LEU A O 1
ATOM 936 N N . TYR A 1 118 ? 14.851 -5.005 6.376 1.00 96.00 118 TYR A N 1
ATOM 937 C CA . TYR A 1 118 ? 14.449 -3.836 5.591 1.00 96.00 118 TYR A CA 1
ATOM 938 C C . TYR A 1 118 ? 14.010 -2.619 6.436 1.00 96.00 118 TYR A C 1
ATOM 940 O O . TYR A 1 118 ? 14.602 -1.549 6.255 1.00 96.00 118 TYR A O 1
ATOM 948 N N . PRO A 1 119 ? 13.053 -2.741 7.384 1.00 95.94 119 PRO A N 1
ATOM 949 C CA . PRO A 1 119 ? 12.623 -1.611 8.212 1.00 95.94 119 PRO A CA 1
ATOM 950 C C . PRO A 1 119 ? 13.551 -1.334 9.410 1.00 95.94 119 PRO A C 1
ATOM 952 O O . PRO A 1 119 ? 13.319 -0.380 10.146 1.00 95.94 119 PRO A O 1
ATOM 955 N N . PHE A 1 120 ? 14.600 -2.141 9.625 1.00 95.56 120 PHE A N 1
ATOM 956 C CA . PHE A 1 120 ? 15.537 -2.017 10.753 1.00 95.56 120 PHE A CA 1
ATOM 957 C C . PHE A 1 120 ? 16.684 -1.027 10.475 1.00 95.56 120 PHE A C 1
ATOM 959 O O . PHE A 1 120 ? 17.835 -1.254 10.844 1.00 95.56 120 PHE A O 1
ATOM 966 N N . ASN A 1 121 ? 16.377 0.098 9.834 1.00 93.56 121 ASN A N 1
ATOM 967 C CA . ASN A 1 121 ? 17.226 1.287 9.840 1.00 93.56 121 ASN A CA 1
ATOM 968 C C . ASN A 1 121 ? 16.573 2.385 10.694 1.00 93.56 121 ASN A C 1
ATOM 970 O O . ASN A 1 121 ? 15.390 2.315 11.023 1.00 93.56 121 ASN A O 1
ATOM 974 N N . TRP A 1 122 ? 17.342 3.405 11.080 1.00 93.50 122 TRP A N 1
ATOM 975 C CA . TRP A 1 122 ? 16.833 4.476 11.945 1.00 93.50 122 TRP A CA 1
ATOM 976 C C . TRP A 1 122 ? 15.568 5.165 11.389 1.00 93.50 122 TRP A C 1
ATOM 978 O O . TRP A 1 122 ? 14.608 5.330 12.144 1.00 93.50 122 TRP A O 1
ATOM 988 N N . PRO A 1 123 ? 15.487 5.482 10.083 1.00 92.31 123 PRO A N 1
ATOM 989 C CA . PRO A 1 123 ? 14.283 6.067 9.491 1.00 92.31 123 PRO A CA 1
ATOM 990 C C . PRO A 1 123 ? 13.073 5.123 9.479 1.00 92.31 123 PRO A C 1
ATOM 992 O O . PRO A 1 123 ? 11.987 5.514 9.904 1.00 92.31 123 PRO A O 1
ATOM 995 N N . GLY A 1 124 ? 13.251 3.860 9.084 1.00 94.38 124 GLY A N 1
ATOM 996 C CA . GLY A 1 124 ? 12.187 2.853 9.096 1.00 94.38 124 GLY A CA 1
ATOM 997 C C . GLY A 1 124 ? 11.637 2.607 10.500 1.00 94.38 124 GLY A C 1
ATOM 998 O O . GLY A 1 124 ? 10.420 2.583 10.688 1.00 94.38 124 GLY A O 1
ATOM 999 N N . LEU A 1 125 ? 12.511 2.532 11.510 1.00 96.31 125 LEU A N 1
ATOM 1000 C CA . LEU A 1 125 ? 12.114 2.410 12.916 1.00 96.31 125 LEU A CA 1
ATOM 1001 C C . LEU A 1 125 ? 11.356 3.643 13.419 1.00 96.31 125 LEU A C 1
ATOM 1003 O O . LEU A 1 125 ? 10.376 3.487 14.148 1.00 96.31 125 LEU A O 1
ATOM 1007 N N . LYS A 1 126 ? 11.755 4.857 13.013 1.00 95.81 126 LYS A N 1
ATOM 1008 C CA . LYS A 1 126 ? 11.008 6.089 13.319 1.00 95.81 126 LYS A CA 1
ATOM 1009 C C . LYS A 1 126 ? 9.592 6.038 12.746 1.00 95.81 126 LYS A C 1
ATOM 1011 O O . LYS A 1 126 ? 8.639 6.278 13.483 1.00 95.81 126 LYS A O 1
ATOM 1016 N N . HIS A 1 127 ? 9.432 5.688 11.468 1.00 95.62 127 HIS A N 1
ATOM 1017 C CA . HIS A 1 127 ? 8.106 5.580 10.849 1.00 95.62 127 HIS A CA 1
ATOM 1018 C C . HIS A 1 127 ? 7.256 4.488 11.498 1.00 95.62 127 HIS A C 1
ATOM 1020 O O . HIS A 1 127 ? 6.097 4.730 11.831 1.00 95.62 127 HIS A O 1
ATOM 1026 N N . LEU A 1 128 ? 7.847 3.324 11.772 1.00 96.81 128 LEU A N 1
ATOM 1027 C CA . LEU A 1 128 ? 7.180 2.230 12.471 1.00 96.81 128 LEU A CA 1
ATOM 1028 C C . LEU A 1 128 ? 6.692 2.668 13.861 1.00 96.81 128 LEU A C 1
ATOM 1030 O O . LEU A 1 128 ? 5.536 2.433 14.210 1.00 96.81 128 LEU A O 1
ATOM 1034 N N . ALA A 1 129 ? 7.532 3.374 14.625 1.00 97.06 129 ALA A N 1
ATOM 1035 C CA . ALA A 1 129 ? 7.158 3.930 15.921 1.00 97.06 129 ALA A CA 1
ATOM 1036 C C . ALA A 1 129 ? 6.011 4.945 15.801 1.00 97.06 129 ALA A C 1
ATOM 1038 O O . ALA A 1 129 ? 5.054 4.860 16.566 1.00 97.06 129 ALA A O 1
ATOM 1039 N N . ILE A 1 130 ? 6.049 5.857 14.823 1.00 96.38 130 ILE A N 1
ATOM 1040 C CA . ILE A 1 130 ? 4.976 6.841 14.592 1.00 96.38 130 ILE A CA 1
ATOM 1041 C C . ILE A 1 130 ? 3.649 6.140 14.270 1.00 96.38 130 ILE A C 1
ATOM 1043 O O . ILE A 1 130 ? 2.625 6.459 14.875 1.00 96.38 130 ILE A O 1
ATOM 1047 N N . PHE A 1 131 ? 3.660 5.156 13.365 1.00 97.19 131 PHE A N 1
ATOM 1048 C CA . PHE A 1 131 ? 2.449 4.461 12.909 1.00 97.19 131 PHE A CA 1
ATOM 1049 C C . PHE A 1 131 ? 1.785 3.622 14.001 1.00 97.19 131 PHE A C 1
ATOM 1051 O O . PHE A 1 131 ? 0.576 3.397 13.957 1.00 97.19 131 PHE A O 1
ATOM 1058 N N . ILE A 1 132 ? 2.556 3.176 14.992 1.00 97.38 132 ILE A N 1
ATOM 1059 C CA . ILE A 1 132 ? 2.054 2.359 16.099 1.00 97.38 132 ILE A CA 1
ATOM 1060 C C . ILE A 1 132 ? 1.692 3.237 17.296 1.00 97.38 132 ILE A C 1
ATOM 1062 O O . ILE A 1 132 ? 0.572 3.164 17.802 1.00 97.38 132 ILE A O 1
ATOM 1066 N N . LEU A 1 133 ? 2.633 4.065 17.757 1.00 97.50 133 LEU A N 1
ATOM 1067 C CA . LEU A 1 133 ? 2.516 4.777 19.025 1.00 97.50 133 LEU A CA 1
ATOM 1068 C C . LEU A 1 133 ? 1.540 5.946 18.938 1.00 97.50 133 LEU A C 1
ATOM 1070 O O . LEU A 1 133 ? 0.759 6.121 19.865 1.00 97.50 133 LEU A O 1
ATOM 1074 N N . VAL A 1 134 ? 1.525 6.722 17.848 1.00 97.44 134 VAL A N 1
ATOM 1075 C CA . VAL A 1 134 ? 0.655 7.910 17.777 1.00 97.44 134 VAL A CA 1
ATOM 1076 C C . VAL A 1 134 ? -0.829 7.525 17.801 1.00 97.44 134 VAL A C 1
ATOM 1078 O O . VAL A 1 134 ? -1.543 8.032 18.669 1.00 97.44 134 VAL A O 1
ATOM 1081 N N . PRO A 1 135 ? -1.324 6.588 16.964 1.00 97.00 135 PRO A N 1
ATOM 1082 C CA . PRO A 1 135 ? -2.715 6.151 17.061 1.00 97.00 135 PRO A CA 1
ATOM 1083 C C . PRO A 1 135 ? -3.048 5.532 18.424 1.00 97.00 135 PRO A C 1
ATOM 1085 O O . PRO A 1 135 ? -4.120 5.791 18.962 1.00 97.00 135 PRO A O 1
ATOM 1088 N N . GLN A 1 136 ? -2.120 4.766 19.009 1.00 96.88 136 GLN A N 1
ATOM 1089 C CA . GLN A 1 136 ? -2.313 4.151 20.323 1.00 96.88 136 GLN A CA 1
ATOM 1090 C C . GLN A 1 136 ? -2.411 5.194 21.446 1.00 96.88 136 GLN A C 1
ATOM 1092 O O . GLN A 1 136 ? -3.223 5.038 22.359 1.00 96.88 136 GLN A O 1
ATOM 1097 N N . LEU A 1 137 ? -1.607 6.258 21.391 1.00 96.88 137 LEU A N 1
ATOM 1098 C CA . LEU A 1 137 ? -1.660 7.365 22.345 1.00 96.88 137 LEU A CA 1
ATOM 1099 C C . LEU A 1 137 ? -2.989 8.114 22.240 1.00 96.88 137 LEU A C 1
ATOM 1101 O O . LEU A 1 137 ? -3.569 8.433 23.273 1.00 96.88 137 LEU A O 1
ATOM 1105 N N . ILE A 1 138 ? -3.499 8.333 21.022 1.00 96.69 138 ILE A N 1
ATOM 1106 C CA . ILE A 1 138 ? -4.820 8.939 20.808 1.00 96.69 138 ILE A CA 1
ATOM 1107 C C . ILE A 1 138 ? -5.913 8.052 21.419 1.00 96.69 138 ILE A C 1
ATOM 1109 O O . ILE A 1 138 ? -6.699 8.546 22.220 1.00 96.69 138 ILE A O 1
ATOM 1113 N N . ASP A 1 139 ? -5.918 6.747 21.118 1.00 95.44 139 ASP A N 1
ATOM 1114 C CA . ASP A 1 139 ? -6.891 5.788 21.671 1.00 95.44 139 ASP A CA 1
ATOM 1115 C C . ASP A 1 139 ? -6.837 5.755 23.216 1.00 95.44 139 ASP A C 1
ATOM 1117 O O . ASP A 1 139 ? -7.861 5.727 23.900 1.00 95.44 139 ASP A O 1
ATOM 1121 N N . SER A 1 140 ? -5.629 5.808 23.787 1.00 94.88 140 SER A N 1
ATOM 1122 C CA . SER A 1 140 ? -5.427 5.787 25.243 1.00 94.88 140 SER A CA 1
ATOM 1123 C C . SER A 1 140 ? -5.884 7.092 25.899 1.00 94.88 140 SER A C 1
ATOM 1125 O O . SER A 1 140 ? -6.523 7.055 26.948 1.00 94.88 140 SER A O 1
ATOM 1127 N N . LEU A 1 141 ? -5.611 8.242 25.281 1.00 96.12 141 LEU A N 1
ATOM 1128 C CA . LEU A 1 141 ? -6.029 9.546 25.792 1.00 96.12 141 LEU A CA 1
ATOM 1129 C C . LEU A 1 141 ? -7.554 9.728 25.695 1.00 96.12 141 LEU A C 1
ATOM 1131 O O . LEU A 1 141 ? -8.163 10.185 26.661 1.00 96.12 141 LEU A O 1
ATOM 1135 N N . GLU A 1 142 ? -8.182 9.281 24.599 1.00 95.50 142 GLU A N 1
ATOM 1136 C CA . GLU A 1 142 ? -9.649 9.221 24.445 1.00 95.50 142 GLU A CA 1
ATOM 1137 C C . GLU A 1 142 ? -10.310 8.437 25.592 1.00 95.50 142 GLU A C 1
ATOM 1139 O O . GLU A 1 142 ? -11.360 8.845 26.084 1.00 95.50 142 GLU A O 1
ATOM 1144 N N . SER A 1 143 ? -9.676 7.355 26.062 1.00 94.94 143 SER A N 1
ATOM 1145 C CA . SER A 1 143 ? -10.217 6.503 27.132 1.00 94.94 143 SER A CA 1
ATOM 1146 C C . SER A 1 143 ? -10.181 7.125 28.537 1.00 94.94 143 SER A C 1
ATOM 1148 O O . SER A 1 143 ? -10.948 6.713 29.406 1.00 94.94 143 SER A O 1
ATOM 1150 N N . ILE A 1 144 ? -9.302 8.106 28.772 1.00 96.50 144 ILE A N 1
ATOM 1151 C CA . ILE A 1 144 ? -9.082 8.720 30.095 1.00 96.50 144 ILE A CA 1
ATOM 1152 C C . ILE A 1 144 ? -9.919 9.999 30.269 1.00 96.50 144 ILE A C 1
ATOM 1154 O O . ILE A 1 144 ? -10.249 10.390 31.390 1.00 96.50 144 ILE A O 1
ATOM 1158 N N . LEU A 1 145 ? -10.251 10.678 29.170 1.00 96.31 145 LEU A N 1
ATOM 1159 C CA . LEU A 1 145 ? -10.901 11.988 29.188 1.00 96.31 145 LEU A CA 1
ATOM 1160 C C . LEU A 1 145 ? -12.388 11.911 29.599 1.00 96.31 145 LEU A C 1
ATOM 1162 O O . LEU A 1 145 ? -13.091 10.967 29.242 1.00 96.31 145 LEU A O 1
ATOM 1166 N N . PRO A 1 146 ? -12.923 12.934 30.299 1.00 95.62 146 PRO A N 1
ATOM 1167 C CA . PRO A 1 146 ? -14.354 13.020 30.578 1.00 95.62 146 PRO A CA 1
ATOM 1168 C C . PRO A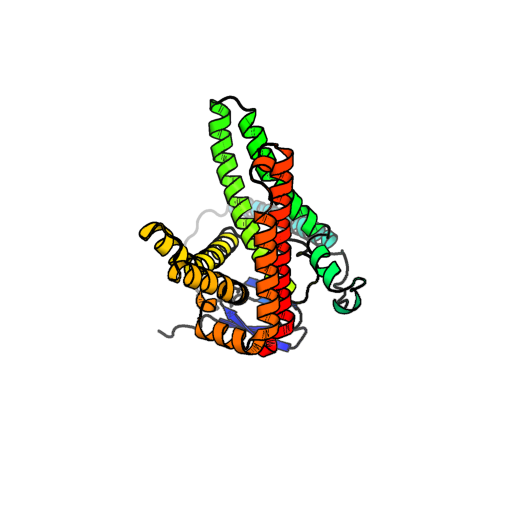 1 146 ? -15.146 13.225 29.280 1.00 95.62 146 PRO A C 1
ATOM 1170 O O . PRO A 1 146 ? -14.665 13.879 28.356 1.00 95.62 146 PRO A O 1
ATOM 1173 N N . TYR A 1 147 ? -16.389 12.740 29.235 1.00 94.31 147 TYR A N 1
ATOM 1174 C CA . TYR A 1 147 ? -17.195 12.611 28.009 1.00 94.31 147 TYR A CA 1
ATOM 1175 C C . TYR A 1 147 ? -17.192 13.842 27.080 1.00 94.31 147 TYR A C 1
ATOM 1177 O O . TYR A 1 147 ? -16.974 13.708 25.878 1.00 94.31 147 TYR A O 1
ATOM 1185 N N . LEU A 1 148 ? -17.387 15.052 27.621 1.00 91.88 148 LEU A N 1
ATOM 1186 C CA . LEU A 1 148 ? -17.431 16.274 26.806 1.00 91.88 148 LEU A CA 1
ATOM 1187 C C . LEU A 1 148 ? -16.080 16.584 26.138 1.00 91.88 148 LEU A C 1
ATOM 1189 O O . LEU A 1 148 ? -16.037 16.969 24.971 1.00 91.88 148 LEU A O 1
ATOM 1193 N N . LEU A 1 149 ? -14.979 16.401 26.868 1.00 95.00 149 LEU A N 1
ATOM 1194 C CA . LEU A 1 149 ? -13.631 16.641 26.355 1.00 95.00 149 LEU A CA 1
ATOM 1195 C C . LEU A 1 149 ? -13.180 15.498 25.435 1.00 95.00 149 LEU A C 1
ATOM 1197 O O . LEU A 1 149 ? -12.536 15.755 24.420 1.00 95.00 149 LEU A O 1
ATOM 1201 N N . ALA A 1 150 ? -13.587 14.262 25.741 1.00 94.50 150 ALA A N 1
ATOM 1202 C CA . ALA A 1 150 ? -13.367 13.092 24.899 1.00 94.50 150 ALA A CA 1
ATOM 1203 C C . ALA A 1 150 ? -14.032 13.247 23.524 1.00 94.50 150 ALA A C 1
ATOM 1205 O O . ALA A 1 150 ? -13.425 12.888 22.523 1.00 94.50 150 ALA A O 1
ATOM 1206 N N . PHE A 1 151 ? -15.227 13.845 23.442 1.00 95.81 151 PHE A N 1
ATOM 1207 C CA . PHE A 1 151 ? -15.890 14.111 22.161 1.00 95.81 151 PHE A CA 1
ATOM 1208 C C . PHE A 1 151 ? -15.079 15.063 21.267 1.00 95.81 151 PHE A C 1
ATOM 1210 O O . PHE A 1 151 ? -14.817 14.750 20.106 1.00 95.81 151 PHE A O 1
ATOM 1217 N N . LEU A 1 152 ? -14.630 16.202 21.808 1.00 95.31 152 LEU A N 1
ATOM 1218 C CA . LEU A 1 152 ? -13.802 17.156 21.057 1.00 95.31 152 LEU A CA 1
ATOM 1219 C C . LEU A 1 152 ? -12.455 16.541 20.658 1.00 95.31 152 LEU A C 1
ATOM 1221 O O . LEU A 1 152 ? -12.016 16.686 19.516 1.00 95.31 152 LEU A O 1
ATOM 1225 N N . PHE A 1 153 ? -11.822 15.821 21.588 1.00 95.56 153 PHE A N 1
ATOM 1226 C CA . PHE A 1 153 ? -10.560 15.138 21.335 1.00 95.56 153 PHE A CA 1
ATOM 1227 C C . PHE A 1 153 ? -10.712 14.018 20.297 1.00 95.56 153 PHE A C 1
ATOM 1229 O O . PHE A 1 153 ? -9.840 13.871 19.452 1.00 95.56 153 PHE A O 1
ATOM 1236 N N . SER A 1 154 ? -11.836 13.298 20.283 1.00 95.88 154 SER A N 1
ATOM 1237 C CA . SER A 1 154 ? -12.129 12.249 19.299 1.00 95.88 154 SER A CA 1
ATOM 1238 C C . SER A 1 154 ? -12.260 12.809 17.881 1.00 95.88 154 SER A C 1
ATOM 1240 O O . SER A 1 154 ? -11.745 12.210 16.940 1.00 95.88 154 SER A O 1
ATOM 1242 N N . ILE A 1 155 ? -12.861 13.994 17.711 1.00 96.75 155 ILE A N 1
ATOM 1243 C CA . ILE A 1 155 ? -12.914 14.665 16.402 1.00 96.75 155 ILE A CA 1
ATOM 1244 C C . ILE A 1 155 ? -11.498 15.002 15.919 1.00 96.75 155 ILE A C 1
ATOM 1246 O O . ILE A 1 155 ? -11.134 14.666 14.793 1.00 96.75 155 ILE A O 1
ATOM 1250 N N . ALA A 1 156 ? -10.676 15.634 16.761 1.00 97.31 156 ALA A N 1
ATOM 1251 C CA . ALA A 1 156 ? -9.293 15.956 16.403 1.00 97.31 156 ALA A CA 1
ATOM 1252 C C . ALA A 1 156 ? -8.458 14.687 16.143 1.00 97.31 156 ALA A C 1
ATOM 1254 O O . ALA A 1 156 ? -7.758 14.587 15.133 1.00 97.31 156 ALA A O 1
ATOM 1255 N N . GLY A 1 157 ? -8.589 13.688 17.016 1.00 96.81 157 GLY A N 1
ATOM 1256 C CA . GLY A 1 157 ? -7.946 12.384 16.917 1.00 96.81 157 GLY A CA 1
ATOM 1257 C C . GLY A 1 157 ? -8.317 11.647 15.634 1.00 96.81 157 GLY A C 1
ATOM 1258 O O . GLY A 1 157 ? -7.447 11.056 15.000 1.00 96.81 157 GLY A O 1
ATOM 1259 N N . PHE A 1 158 ? -9.570 11.745 15.188 1.00 97.56 158 PHE A N 1
ATOM 1260 C CA . PHE A 1 158 ? -10.031 11.197 13.914 1.00 97.56 158 PHE A CA 1
ATOM 1261 C C . PHE A 1 158 ? -9.286 11.802 12.716 1.00 97.56 158 PHE A C 1
ATOM 1263 O O . PHE A 1 158 ? -8.797 11.054 1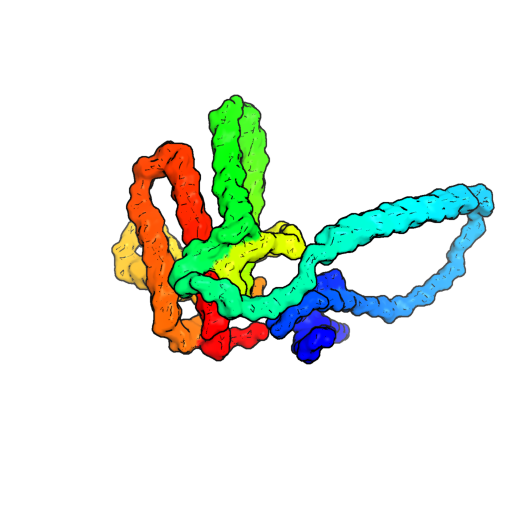1.869 1.00 97.56 158 PHE A O 1
ATOM 1270 N N . PHE A 1 159 ? -9.115 13.127 12.663 1.00 97.75 159 PHE A N 1
ATOM 1271 C CA . PHE A 1 159 ? -8.351 13.771 11.586 1.00 97.75 159 PHE A CA 1
ATOM 1272 C C . PHE A 1 159 ? -6.872 13.378 11.602 1.00 97.75 159 PHE A C 1
ATOM 1274 O O . PHE A 1 159 ? -6.303 13.099 10.546 1.00 97.75 159 PHE A O 1
ATOM 1281 N N . VAL A 1 160 ? -6.256 13.291 12.785 1.00 97.38 160 VAL A N 1
ATOM 1282 C CA . VAL A 1 160 ? -4.864 12.831 12.914 1.00 97.38 160 VAL A CA 1
ATOM 1283 C C . VAL A 1 160 ? -4.729 11.373 12.463 1.00 97.38 160 VAL A C 1
ATOM 1285 O O . VAL A 1 160 ? -3.812 11.050 11.709 1.00 97.38 160 VAL A O 1
ATOM 1288 N N . LYS A 1 161 ? -5.665 10.495 12.846 1.00 97.19 161 LYS A N 1
ATOM 1289 C CA . LYS A 1 161 ? -5.711 9.092 12.396 1.00 97.19 161 LYS A CA 1
ATOM 1290 C C . LYS A 1 161 ? -5.863 8.995 10.873 1.00 97.19 161 LYS A C 1
ATOM 1292 O O . LYS A 1 161 ? -5.170 8.186 10.261 1.00 97.19 161 LYS A O 1
ATOM 1297 N N . ILE A 1 162 ? -6.698 9.836 10.250 1.00 97.62 162 ILE A N 1
ATOM 1298 C CA . ILE A 1 162 ? -6.806 9.923 8.781 1.00 97.62 162 ILE A CA 1
ATOM 1299 C C . ILE A 1 162 ? -5.477 10.353 8.163 1.00 97.62 162 ILE A C 1
ATOM 1301 O O . ILE A 1 162 ? -5.031 9.725 7.209 1.00 97.62 162 ILE A O 1
ATOM 1305 N N . LEU A 1 163 ? -4.831 11.394 8.690 1.00 97.44 163 LEU A N 1
ATOM 1306 C CA . LEU A 1 163 ? -3.564 11.880 8.144 1.00 97.44 163 LEU A CA 1
ATOM 1307 C C . LEU A 1 163 ? -2.472 10.805 8.219 1.00 97.44 163 LEU A C 1
ATOM 1309 O O . LEU A 1 163 ? -1.786 10.560 7.231 1.00 97.44 163 LEU A O 1
ATOM 1313 N N . ILE A 1 164 ? -2.362 10.116 9.359 1.00 96.81 164 ILE A N 1
ATOM 1314 C CA . ILE A 1 164 ? -1.439 8.987 9.536 1.00 96.81 164 ILE A CA 1
ATOM 1315 C C . ILE A 1 164 ? -1.777 7.863 8.558 1.00 96.81 164 ILE A C 1
ATOM 1317 O O . ILE A 1 164 ? -0.876 7.312 7.937 1.00 96.81 164 ILE A O 1
ATOM 1321 N N . PHE A 1 165 ? -3.059 7.540 8.378 1.00 97.12 165 PHE A N 1
ATOM 1322 C CA . PHE A 1 165 ? -3.491 6.541 7.404 1.00 97.12 165 PHE A CA 1
ATOM 1323 C C . PHE A 1 165 ? -3.052 6.919 5.985 1.00 97.12 165 PHE A C 1
ATOM 1325 O O . PHE A 1 165 ? -2.394 6.118 5.329 1.00 97.12 165 PHE A O 1
ATOM 1332 N N . LEU A 1 166 ? -3.343 8.141 5.526 1.00 97.12 166 LEU A N 1
ATOM 1333 C CA . LEU A 1 166 ? -2.923 8.620 4.204 1.00 97.12 166 LEU A CA 1
ATOM 1334 C C . LEU A 1 166 ? -1.400 8.523 4.038 1.00 97.12 166 LEU A C 1
ATOM 1336 O O . LEU A 1 166 ? -0.906 8.033 3.021 1.00 97.12 166 LEU A O 1
ATOM 1340 N N . TYR A 1 167 ? -0.665 8.923 5.073 1.00 96.75 167 TYR A N 1
ATOM 1341 C CA . TYR A 1 167 ? 0.787 8.879 5.086 1.00 96.75 167 TYR A CA 1
ATOM 1342 C C . TYR A 1 167 ? 1.347 7.447 5.059 1.00 96.75 167 TYR A C 1
ATOM 1344 O O . TYR A 1 167 ? 2.322 7.203 4.357 1.00 96.75 167 TYR A O 1
ATOM 1352 N N . ILE A 1 168 ? 0.732 6.477 5.749 1.00 96.94 168 ILE A N 1
ATOM 1353 C CA . ILE A 1 168 ? 1.151 5.062 5.710 1.00 96.94 168 ILE A CA 1
ATOM 1354 C C . ILE A 1 168 ? 1.095 4.523 4.278 1.00 96.94 168 ILE A C 1
ATOM 1356 O O . ILE A 1 168 ? 2.055 3.911 3.818 1.00 96.94 168 ILE A O 1
ATOM 1360 N N . TYR A 1 169 ? -0.004 4.755 3.555 1.00 97.44 169 TYR A N 1
ATOM 1361 C CA . TYR A 1 169 ? -0.141 4.285 2.169 1.00 97.44 169 TYR A CA 1
ATOM 1362 C C . TYR A 1 169 ? 0.834 4.981 1.225 1.00 97.44 169 TYR A C 1
ATOM 1364 O O . TYR A 1 169 ? 1.393 4.335 0.337 1.00 97.44 169 TYR A O 1
ATOM 1372 N N . TRP A 1 170 ? 1.061 6.277 1.434 1.00 96.62 170 TRP A N 1
ATOM 1373 C CA . TRP A 1 170 ? 2.087 7.012 0.709 1.00 96.62 170 TRP A CA 1
ATOM 1374 C C . TRP A 1 170 ? 3.486 6.433 0.964 1.00 96.62 170 TRP A C 1
ATOM 1376 O O . TRP A 1 170 ? 4.202 6.106 0.021 1.00 96.62 170 TRP A O 1
ATOM 1386 N N . TYR A 1 171 ? 3.839 6.193 2.227 1.00 96.75 171 TYR A N 1
ATOM 1387 C CA . TYR A 1 171 ? 5.134 5.637 2.615 1.00 96.75 171 TYR A CA 1
ATOM 1388 C C . TYR A 1 171 ? 5.335 4.201 2.114 1.00 96.75 171 TYR A C 1
ATOM 1390 O O . TYR A 1 171 ? 6.434 3.838 1.703 1.00 96.75 171 TYR A O 1
ATOM 1398 N N . LEU A 1 172 ? 4.278 3.381 2.087 1.00 97.38 172 LEU A N 1
ATOM 1399 C CA . LEU A 1 172 ? 4.317 2.039 1.495 1.00 97.38 172 LEU A CA 1
ATOM 1400 C C . LEU A 1 172 ? 4.625 2.088 -0.005 1.00 97.38 172 LEU A C 1
ATOM 1402 O O . LEU A 1 172 ? 5.430 1.291 -0.486 1.00 97.38 172 LEU A O 1
ATOM 1406 N N . ALA A 1 173 ? 4.019 3.025 -0.740 1.00 96.88 173 ALA A N 1
ATOM 1407 C CA . ALA A 1 173 ? 4.343 3.239 -2.147 1.00 96.88 173 ALA A CA 1
ATOM 1408 C C . ALA A 1 173 ? 5.806 3.660 -2.327 1.00 96.88 173 ALA A C 1
ATOM 1410 O O . ALA A 1 173 ? 6.489 3.137 -3.204 1.00 96.88 173 ALA A O 1
ATOM 1411 N N . GLU A 1 174 ? 6.308 4.532 -1.454 1.00 95.62 174 GLU A N 1
ATOM 1412 C CA . GLU A 1 174 ? 7.702 4.968 -1.491 1.00 95.62 174 GLU A CA 1
ATOM 1413 C C . GLU A 1 174 ? 8.679 3.828 -1.186 1.00 95.62 174 GLU A C 1
ATOM 1415 O O . GLU A 1 174 ? 9.686 3.669 -1.872 1.00 95.62 174 GLU A O 1
ATOM 1420 N N . CYS A 1 175 ? 8.337 2.946 -0.242 1.00 97.12 175 CYS A N 1
ATOM 1421 C CA . CYS A 1 175 ? 9.101 1.726 0.014 1.00 97.12 175 CYS A CA 1
ATOM 1422 C C . CYS A 1 175 ? 9.197 0.845 -1.239 1.00 97.12 175 CYS A C 1
ATOM 1424 O O . CYS A 1 175 ? 10.268 0.306 -1.526 1.00 97.12 175 CYS A O 1
ATOM 1426 N N . VAL A 1 176 ? 8.105 0.713 -2.004 1.00 97.62 176 VAL A N 1
ATOM 1427 C CA . VAL A 1 176 ? 8.099 -0.030 -3.275 1.00 97.62 176 VAL A CA 1
ATOM 1428 C C . VAL A 1 176 ? 8.990 0.658 -4.309 1.00 97.62 176 VAL A C 1
ATOM 1430 O O . VAL A 1 176 ? 9.819 -0.019 -4.915 1.00 97.62 176 VAL A O 1
ATOM 1433 N N . ARG A 1 177 ? 8.861 1.978 -4.494 1.00 96.00 177 ARG A N 1
ATOM 1434 C CA . ARG A 1 177 ? 9.624 2.753 -5.491 1.00 96.00 177 ARG A CA 1
ATOM 1435 C C . ARG A 1 177 ? 11.123 2.763 -5.211 1.00 96.00 177 ARG A C 1
ATOM 1437 O O . ARG A 1 177 ? 11.908 2.454 -6.102 1.00 96.00 177 ARG A O 1
ATOM 1444 N N . GLU A 1 178 ? 11.531 3.028 -3.975 1.00 94.56 178 GLU A N 1
ATOM 1445 C CA . GLU A 1 178 ? 12.950 3.008 -3.602 1.00 94.56 178 GLU A CA 1
ATOM 1446 C C . GLU A 1 178 ? 13.512 1.578 -3.709 1.00 94.56 178 GLU A C 1
ATOM 1448 O O . GLU A 1 178 ? 14.583 1.345 -4.270 1.00 94.56 178 GLU A O 1
ATOM 1453 N N . SER A 1 179 ? 12.750 0.561 -3.295 1.00 96.00 179 SER A N 1
ATOM 1454 C CA . SER A 1 179 ? 13.180 -0.837 -3.470 1.00 96.00 179 SER A CA 1
ATOM 1455 C C . SER A 1 179 ? 13.280 -1.247 -4.948 1.00 96.00 179 SER A C 1
ATOM 1457 O O . SER A 1 179 ? 14.137 -2.063 -5.298 1.00 96.00 179 SER A O 1
ATOM 1459 N N . ALA A 1 180 ? 12.443 -0.667 -5.815 1.00 96.06 180 ALA A N 1
ATOM 1460 C CA . ALA A 1 180 ? 12.510 -0.790 -7.271 1.00 96.06 180 ALA A CA 1
ATOM 1461 C C . ALA A 1 180 ? 13.736 -0.080 -7.873 1.00 96.06 180 ALA A C 1
ATOM 1463 O O . ALA A 1 180 ? 14.293 -0.582 -8.846 1.00 96.06 180 ALA A O 1
ATOM 1464 N N . GLY A 1 181 ? 14.212 1.004 -7.252 1.00 93.62 181 GLY A N 1
ATOM 1465 C CA . GLY A 1 181 ? 15.494 1.655 -7.556 1.00 93.62 181 GLY A CA 1
ATOM 1466 C C . GLY A 1 181 ? 16.728 0.876 -7.082 1.00 93.62 181 GLY A C 1
ATOM 1467 O O . GLY A 1 181 ? 17.855 1.242 -7.393 1.00 93.62 181 GLY A O 1
ATOM 1468 N N . GLY A 1 182 ? 16.536 -0.231 -6.358 1.00 92.56 182 GLY A N 1
ATOM 1469 C CA . GLY A 1 182 ? 17.620 -1.095 -5.889 1.00 92.56 182 GLY A CA 1
ATOM 1470 C C . GLY A 1 182 ? 18.028 -0.875 -4.435 1.00 92.56 182 GLY A C 1
ATOM 1471 O O . GLY A 1 182 ? 18.920 -1.583 -3.959 1.00 92.56 182 GLY A O 1
ATOM 1472 N N . TRP A 1 183 ? 17.350 0.017 -3.708 1.00 92.00 183 TRP A N 1
ATOM 1473 C CA . TRP A 1 183 ? 17.603 0.235 -2.288 1.00 92.00 183 TRP A CA 1
ATOM 1474 C C . TRP A 1 183 ? 17.269 -1.000 -1.443 1.00 92.00 183 TRP A C 1
ATOM 1476 O O . TRP A 1 183 ? 16.348 -1.773 -1.723 1.00 92.00 183 TRP A O 1
ATOM 1486 N N . VAL A 1 184 ? 18.061 -1.192 -0.388 1.00 92.81 184 VAL A N 1
ATOM 1487 C CA . VAL A 1 184 ? 18.025 -2.374 0.496 1.00 92.81 184 VAL A CA 1
ATOM 1488 C C . VAL A 1 184 ? 17.391 -2.060 1.859 1.00 92.81 184 VAL A C 1
ATOM 1490 O O . VAL A 1 184 ? 17.088 -2.954 2.649 1.00 92.81 184 VAL A O 1
ATOM 1493 N N . ARG A 1 185 ? 17.179 -0.780 2.163 1.00 93.88 185 ARG A N 1
ATOM 1494 C CA . ARG A 1 185 ? 16.647 -0.308 3.445 1.00 93.88 185 ARG A CA 1
ATOM 1495 C C . ARG A 1 185 ? 15.502 0.667 3.217 1.00 93.88 185 ARG A C 1
ATOM 1497 O O . ARG A 1 185 ? 15.380 1.224 2.128 1.00 93.88 185 ARG A O 1
ATOM 1504 N N . ALA A 1 186 ? 14.671 0.841 4.242 1.00 94.62 186 ALA A N 1
ATOM 1505 C CA . ALA A 1 186 ? 13.541 1.757 4.180 1.00 94.62 186 ALA A CA 1
ATOM 1506 C C . ALA A 1 186 ? 13.996 3.201 3.866 1.00 94.62 186 ALA A C 1
ATOM 1508 O O . ALA A 1 186 ? 15.097 3.584 4.284 1.00 94.62 186 ALA A O 1
ATOM 1509 N N . PRO A 1 187 ? 13.183 4.002 3.152 1.00 92.50 187 PRO A N 1
ATOM 1510 C CA . PRO A 1 187 ? 13.550 5.355 2.731 1.00 92.50 187 PRO A CA 1
ATOM 1511 C C . PRO A 1 187 ? 14.005 6.219 3.914 1.00 92.50 187 PRO A C 1
ATOM 1513 O O . PRO A 1 187 ? 13.366 6.199 4.971 1.00 92.50 187 PRO A O 1
ATOM 1516 N N . GLN A 1 188 ? 15.120 6.948 3.753 1.00 84.44 188 GLN A N 1
ATOM 1517 C CA . GLN A 1 188 ? 15.794 7.611 4.877 1.00 84.44 188 GLN A CA 1
ATOM 1518 C C . GLN A 1 188 ? 15.092 8.867 5.405 1.00 84.44 188 GLN A C 1
ATOM 1520 O O . GLN A 1 188 ? 15.365 9.305 6.522 1.00 84.44 188 GLN A O 1
ATOM 1525 N N . GLY A 1 189 ? 14.164 9.430 4.647 1.00 66.81 189 GLY A N 1
ATOM 1526 C CA . GLY A 1 189 ? 13.453 10.618 5.073 1.00 66.81 189 GLY A CA 1
ATOM 1527 C C . GLY A 1 189 ? 12.827 11.356 3.910 1.00 66.81 189 GLY A C 1
ATOM 1528 O O . GLY A 1 189 ? 13.086 11.086 2.739 1.00 66.81 189 GLY A O 1
ATOM 1529 N N . LEU A 1 190 ? 11.960 12.286 4.281 1.00 55.50 190 LEU A N 1
ATOM 1530 C CA . LEU A 1 190 ? 11.209 13.157 3.402 1.00 55.50 190 LEU A CA 1
ATOM 1531 C C . LEU A 1 190 ? 12.161 14.168 2.756 1.00 55.50 190 LEU A C 1
ATOM 1533 O O . LEU A 1 190 ? 12.355 15.246 3.303 1.00 55.50 190 LEU A O 1
ATOM 1537 N N . GLY A 1 191 ? 12.695 13.862 1.567 1.00 59.28 191 GLY A N 1
ATOM 1538 C CA . GLY A 1 191 ? 13.313 14.889 0.708 1.00 59.28 191 GLY A CA 1
ATOM 1539 C C . GLY A 1 191 ? 12.376 16.087 0.443 1.00 59.28 191 GLY A C 1
ATOM 1540 O O . GLY A 1 191 ? 12.820 17.152 0.038 1.00 59.28 191 GLY A O 1
ATOM 1541 N N . GLY A 1 192 ? 11.081 15.921 0.733 1.00 75.06 192 GLY A N 1
ATOM 1542 C CA . GLY A 1 192 ? 10.137 16.964 1.122 1.00 75.06 192 GLY A CA 1
ATOM 1543 C C . GLY A 1 192 ? 8.909 16.321 1.775 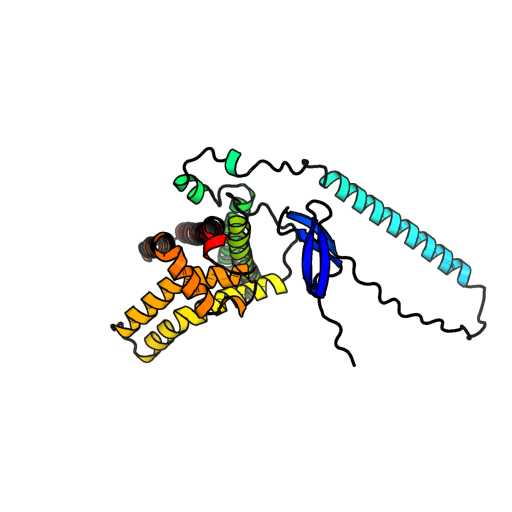1.00 75.06 192 GLY A C 1
ATOM 1544 O O . GLY A 1 192 ? 8.577 15.176 1.462 1.00 75.06 192 GLY A O 1
ATOM 1545 N N . ILE A 1 193 ? 8.242 17.016 2.705 1.00 83.94 193 ILE A N 1
ATOM 1546 C CA . ILE A 1 193 ? 6.953 16.561 3.261 1.00 83.94 193 ILE A CA 1
ATOM 1547 C C . ILE A 1 193 ? 5.964 16.436 2.089 1.00 83.94 193 ILE A C 1
ATOM 1549 O O . ILE A 1 193 ? 5.791 17.419 1.363 1.00 83.94 193 ILE A O 1
ATOM 1553 N N . PRO A 1 194 ? 5.328 15.267 1.862 1.00 91.81 194 PRO A N 1
ATOM 1554 C CA . PRO A 1 194 ? 4.446 15.096 0.721 1.00 91.81 194 PRO A CA 1
ATOM 1555 C C . PRO A 1 194 ? 3.246 16.018 0.878 1.00 91.81 194 PRO A C 1
ATOM 1557 O O . PRO A 1 194 ? 2.753 16.247 1.989 1.00 91.81 194 PRO A O 1
ATOM 1560 N N . THR A 1 195 ? 2.739 16.538 -0.237 1.00 94.94 195 THR A N 1
ATOM 1561 C CA . THR A 1 195 ? 1.514 17.327 -0.166 1.00 94.94 195 THR A CA 1
ATOM 1562 C C . THR A 1 195 ? 0.334 16.413 0.165 1.00 94.94 195 THR A C 1
ATOM 1564 O O . THR A 1 195 ? 0.343 15.210 -0.114 1.00 94.94 195 THR A O 1
ATOM 1567 N N . LEU A 1 196 ? -0.727 16.979 0.747 1.00 95.75 196 LEU A N 1
ATOM 1568 C CA . LEU A 1 196 ? -1.956 16.222 1.009 1.00 95.75 196 LEU A CA 1
ATOM 1569 C C . LEU A 1 196 ? -2.533 15.606 -0.277 1.00 95.75 196 LEU A C 1
ATOM 1571 O O . LEU A 1 196 ? -3.089 14.510 -0.234 1.00 95.75 196 LEU A O 1
ATOM 1575 N N . GLY A 1 197 ? -2.360 16.291 -1.413 1.00 96.06 197 GLY A N 1
ATOM 1576 C CA . GLY A 1 197 ? -2.764 15.803 -2.729 1.00 96.06 197 GLY A CA 1
ATOM 1577 C C . GLY A 1 197 ? -2.007 14.545 -3.150 1.00 96.06 197 GLY A C 1
ATOM 1578 O O . GLY A 1 197 ? -2.643 13.589 -3.589 1.00 96.06 197 GLY A O 1
ATOM 1579 N N . ASP A 1 198 ? -0.688 14.507 -2.943 1.00 94.69 198 ASP A N 1
ATOM 1580 C CA . ASP A 1 198 ? 0.146 13.346 -3.287 1.00 94.69 198 ASP A CA 1
ATOM 1581 C C . ASP A 1 198 ? -0.228 12.131 -2.430 1.00 94.69 198 ASP A C 1
ATOM 1583 O O . ASP A 1 198 ? -0.441 11.030 -2.943 1.00 94.69 198 ASP A O 1
ATOM 1587 N N . MET A 1 199 ? -0.388 12.340 -1.116 1.00 96.44 199 MET A N 1
ATOM 1588 C CA . MET A 1 199 ? -0.811 11.279 -0.197 1.00 96.44 199 MET A CA 1
ATOM 1589 C C . MET A 1 199 ? -2.194 10.731 -0.570 1.00 96.44 199 MET A C 1
ATOM 1591 O O . MET A 1 199 ? -2.400 9.518 -0.621 1.00 96.44 199 MET A O 1
ATOM 1595 N N . PHE A 1 200 ? -3.145 11.620 -0.869 1.00 97.00 200 PHE A N 1
ATOM 1596 C CA . PHE A 1 200 ? -4.497 11.230 -1.256 1.00 97.00 200 PHE A CA 1
ATOM 1597 C C . PHE A 1 200 ? -4.529 10.503 -2.606 1.00 97.00 200 PHE A C 1
ATOM 1599 O O . PHE A 1 200 ? -5.163 9.453 -2.715 1.00 97.00 200 PHE A O 1
ATOM 1606 N N . GLY A 1 201 ? -3.818 11.008 -3.619 1.00 96.12 201 GLY A N 1
ATOM 1607 C CA . GLY A 1 201 ? -3.715 10.371 -4.934 1.00 96.12 201 GLY A CA 1
ATOM 1608 C C . GLY A 1 201 ? -3.156 8.953 -4.836 1.00 96.12 201 GLY A C 1
ATOM 1609 O O . GLY A 1 201 ? -3.704 8.020 -5.428 1.00 96.12 201 GLY A O 1
ATOM 1610 N N . GLN A 1 202 ? -2.140 8.761 -3.992 1.00 96.44 202 GLN A N 1
ATOM 1611 C CA . GLN A 1 202 ? -1.555 7.449 -3.747 1.00 96.44 202 GLN A CA 1
ATOM 1612 C C . GLN A 1 202 ? -2.543 6.467 -3.109 1.00 96.44 202 GLN A C 1
ATOM 1614 O O . GLN A 1 202 ? -2.636 5.307 -3.519 1.00 96.44 202 GLN A O 1
ATOM 1619 N N . VAL A 1 203 ? -3.312 6.932 -2.124 1.00 96.81 203 VAL A N 1
ATOM 1620 C CA . VAL A 1 203 ? -4.351 6.135 -1.459 1.00 96.81 203 VAL A CA 1
ATOM 1621 C C . VAL A 1 203 ? -5.453 5.756 -2.444 1.00 96.81 203 VAL A C 1
ATOM 1623 O O . VAL A 1 203 ? -5.846 4.592 -2.491 1.00 96.81 203 VAL A O 1
ATOM 1626 N N . VAL A 1 204 ? -5.909 6.695 -3.279 1.00 97.25 204 VAL A N 1
ATOM 1627 C CA . VAL A 1 204 ? -6.902 6.431 -4.335 1.00 97.25 204 VAL A CA 1
ATOM 1628 C C . VAL A 1 204 ? -6.392 5.377 -5.317 1.00 97.25 204 VAL A C 1
ATOM 1630 O O . VAL A 1 204 ? -7.133 4.457 -5.656 1.00 97.25 204 VAL A O 1
ATOM 1633 N N . ASN A 1 205 ? -5.127 5.458 -5.728 1.00 96.44 205 ASN A N 1
ATOM 1634 C CA . ASN A 1 205 ? -4.504 4.484 -6.622 1.00 96.44 205 ASN A CA 1
ATOM 1635 C C . ASN A 1 205 ? -4.454 3.073 -5.998 1.00 96.44 205 ASN A C 1
ATOM 1637 O O . ASN A 1 205 ? -4.848 2.097 -6.642 1.00 96.44 205 ASN A O 1
ATOM 1641 N N . ILE A 1 206 ? -4.029 2.952 -4.734 1.00 97.12 206 ILE A N 1
ATOM 1642 C CA . ILE A 1 206 ? -3.926 1.657 -4.037 1.00 97.12 206 ILE A CA 1
ATOM 1643 C C . ILE A 1 206 ? -5.316 1.066 -3.757 1.00 97.12 206 ILE A C 1
ATOM 1645 O O . ILE A 1 206 ? -5.568 -0.096 -4.085 1.00 97.12 206 ILE A O 1
ATOM 1649 N N . ILE A 1 207 ? -6.241 1.860 -3.205 1.00 96.88 207 ILE A N 1
ATOM 1650 C CA . ILE A 1 207 ? -7.618 1.424 -2.924 1.00 96.88 207 ILE A CA 1
ATOM 1651 C C . ILE A 1 207 ? -8.355 1.100 -4.225 1.00 96.88 207 ILE A C 1
ATOM 1653 O O . ILE A 1 207 ? -9.071 0.104 -4.285 1.00 96.88 207 ILE A O 1
ATOM 1657 N N . GLY A 1 208 ? -8.161 1.895 -5.278 1.00 97.56 208 GLY A N 1
ATOM 1658 C CA . GLY A 1 208 ? -8.729 1.646 -6.601 1.00 97.56 208 GLY A CA 1
ATOM 1659 C C . GLY A 1 208 ? -8.248 0.321 -7.186 1.00 97.56 208 GLY A C 1
ATOM 1660 O O . GLY A 1 208 ? -9.066 -0.485 -7.628 1.00 97.56 208 GLY A O 1
ATOM 1661 N N . CYS A 1 209 ? -6.942 0.041 -7.106 1.00 97.88 209 CYS A N 1
ATOM 1662 C CA . CYS A 1 209 ? -6.382 -1.255 -7.486 1.00 97.88 209 CYS A CA 1
ATOM 1663 C C . CYS A 1 209 ? -7.029 -2.392 -6.681 1.00 97.88 209 CYS A C 1
ATOM 1665 O O . CYS A 1 209 ? -7.556 -3.345 -7.254 1.00 97.88 209 CYS A O 1
ATOM 1667 N N . PHE A 1 210 ? -7.083 -2.267 -5.354 1.00 97.56 210 PHE A N 1
ATOM 1668 C CA . PHE A 1 210 ? -7.716 -3.263 -4.489 1.00 97.56 210 PHE A CA 1
ATOM 1669 C C . PHE A 1 210 ? -9.194 -3.499 -4.836 1.00 97.56 210 PHE A C 1
ATOM 1671 O O . PHE A 1 210 ? -9.632 -4.647 -4.927 1.00 97.56 210 PHE A O 1
ATOM 1678 N N . ALA A 1 211 ? -9.956 -2.433 -5.088 1.00 97.88 211 ALA A N 1
ATOM 1679 C CA . ALA A 1 211 ? -11.364 -2.505 -5.459 1.00 97.88 211 ALA A CA 1
ATOM 1680 C C . ALA A 1 211 ? -11.580 -3.222 -6.800 1.00 97.88 211 ALA A C 1
ATOM 1682 O O . ALA A 1 211 ? -12.513 -4.013 -6.915 1.00 97.88 211 ALA A O 1
ATOM 1683 N N . VAL A 1 212 ? -10.708 -3.011 -7.792 1.00 97.88 212 VAL A N 1
ATOM 1684 C CA . VAL A 1 212 ? -10.798 -3.688 -9.099 1.00 97.88 212 VAL A CA 1
ATOM 1685 C C . VAL A 1 212 ? -10.624 -5.203 -8.967 1.00 97.88 212 VAL A C 1
ATOM 1687 O O . VAL A 1 212 ? -11.389 -5.956 -9.569 1.00 97.88 212 VAL A O 1
ATOM 1690 N N . PHE A 1 213 ? -9.662 -5.670 -8.165 1.00 97.88 213 PHE A N 1
ATOM 1691 C CA . PHE A 1 213 ? -9.384 -7.107 -8.042 1.00 97.88 213 PHE A CA 1
ATOM 1692 C C . PHE A 1 213 ? -10.248 -7.807 -6.994 1.00 97.88 213 PHE A C 1
ATOM 1694 O O . PHE A 1 213 ? -10.804 -8.867 -7.275 1.00 97.88 213 PHE A O 1
ATOM 1701 N N . LEU A 1 214 ? -10.386 -7.238 -5.794 1.00 97.94 214 LEU A N 1
ATOM 1702 C CA . LEU A 1 214 ? -11.124 -7.876 -4.701 1.00 97.94 214 LEU A CA 1
ATOM 1703 C C . LEU A 1 214 ? -12.620 -7.524 -4.698 1.00 97.94 214 LEU A C 1
ATOM 1705 O O . LEU A 1 214 ? -13.428 -8.294 -4.177 1.00 97.94 214 LEU A O 1
ATOM 1709 N N . GLY A 1 215 ? -13.019 -6.403 -5.305 1.00 98.19 215 GLY A N 1
ATOM 1710 C CA . GLY A 1 215 ? -14.415 -5.954 -5.359 1.00 98.19 215 GLY A CA 1
ATOM 1711 C C . GLY A 1 215 ? -15.388 -7.009 -5.896 1.00 98.19 215 GLY A C 1
ATOM 1712 O O . GLY A 1 215 ? -16.381 -7.280 -5.218 1.00 98.19 215 GLY A O 1
ATOM 1713 N N . PRO A 1 216 ? -15.111 -7.681 -7.033 1.00 98.44 216 PRO A N 1
ATOM 1714 C CA . PRO A 1 216 ? -15.970 -8.751 -7.542 1.00 98.44 216 PRO A CA 1
ATOM 1715 C C . PRO A 1 216 ? -16.186 -9.888 -6.537 1.00 98.44 216 PRO A C 1
ATOM 1717 O O . PRO A 1 216 ? -17.311 -10.358 -6.373 1.00 98.44 216 PRO A O 1
ATOM 1720 N N . PHE A 1 217 ? -15.138 -10.301 -5.815 1.00 98.25 217 PHE A N 1
ATOM 1721 C CA . PHE A 1 217 ? -15.249 -11.311 -4.760 1.00 98.25 217 PHE A CA 1
ATOM 1722 C C . PHE A 1 217 ? -16.138 -10.826 -3.606 1.00 98.25 217 PHE A C 1
ATOM 1724 O O . PHE A 1 217 ? -17.037 -11.553 -3.179 1.00 98.25 217 PHE A O 1
ATOM 1731 N N . VAL A 1 218 ? -15.929 -9.598 -3.121 1.00 98.00 218 VAL A N 1
ATOM 1732 C CA . VAL A 1 218 ? -16.710 -9.020 -2.013 1.00 98.00 218 VAL A CA 1
ATOM 1733 C C . VAL A 1 218 ? -18.185 -8.875 -2.394 1.00 98.00 218 VAL A C 1
ATOM 1735 O O . VAL A 1 218 ? -19.051 -9.337 -1.652 1.00 98.00 218 VAL A O 1
ATOM 1738 N N . LEU A 1 219 ? -18.485 -8.313 -3.569 1.00 98.25 219 LEU A N 1
ATOM 1739 C CA . LEU A 1 219 ? -19.856 -8.160 -4.070 1.00 98.25 219 LEU A CA 1
ATOM 1740 C C . LEU A 1 219 ? -20.548 -9.517 -4.247 1.00 98.25 219 LEU A C 1
ATOM 1742 O O . LEU A 1 219 ? -21.701 -9.688 -3.842 1.00 98.25 219 LEU A O 1
ATOM 1746 N N . TYR A 1 220 ? -19.838 -10.511 -4.787 1.00 98.25 220 TYR A N 1
ATOM 1747 C CA . TYR A 1 220 ? -20.359 -11.872 -4.908 1.00 98.25 220 TYR A CA 1
ATOM 1748 C C . TYR A 1 220 ? -20.671 -12.487 -3.536 1.00 98.25 220 TYR A C 1
ATOM 1750 O O . TYR A 1 220 ? -21.718 -13.103 -3.336 1.00 98.25 220 TYR A O 1
ATOM 1758 N N . ARG A 1 221 ? -19.789 -12.288 -2.550 1.00 97.69 221 ARG A N 1
ATOM 1759 C CA . ARG A 1 221 ? -19.978 -12.798 -1.185 1.00 97.69 221 ARG A CA 1
ATOM 1760 C C . ARG A 1 221 ? -21.150 -12.143 -0.466 1.00 97.69 221 ARG A C 1
ATOM 1762 O O . ARG A 1 221 ? -21.881 -12.860 0.212 1.00 97.69 221 ARG A O 1
ATOM 1769 N N . ILE A 1 222 ? -21.349 -10.836 -0.633 1.00 98.06 222 ILE A N 1
ATOM 1770 C CA . ILE A 1 222 ? -22.483 -10.103 -0.048 1.00 98.06 222 ILE A CA 1
ATOM 1771 C C . ILE A 1 222 ? -23.808 -10.564 -0.669 1.00 98.06 222 ILE A C 1
ATOM 1773 O O . ILE A 1 222 ? -24.780 -10.765 0.050 1.00 98.06 222 ILE A O 1
ATOM 1777 N N . THR A 1 223 ? -23.847 -10.774 -1.989 1.00 98.25 223 THR A N 1
ATOM 1778 C CA . THR A 1 223 ? -25.082 -11.143 -2.706 1.00 98.25 223 THR A CA 1
ATOM 1779 C C . THR A 1 223 ? -25.481 -12.609 -2.525 1.00 98.25 223 THR A C 1
ATOM 1781 O O . THR A 1 223 ? -26.662 -12.904 -2.367 1.00 98.25 223 THR A O 1
ATOM 1784 N N . VAL A 1 224 ? -24.519 -13.540 -2.529 1.00 98.00 224 VAL A N 1
ATOM 1785 C CA . VAL A 1 224 ? -24.791 -14.991 -2.468 1.00 98.00 224 VAL A CA 1
ATOM 1786 C C . VAL A 1 224 ? -24.689 -15.554 -1.043 1.00 98.00 224 VAL A C 1
ATOM 1788 O O . VAL A 1 224 ? -25.268 -16.598 -0.741 1.00 98.00 224 VAL A O 1
ATOM 1791 N N . GLY A 1 225 ? -23.923 -14.916 -0.153 1.00 95.88 225 GLY A N 1
ATOM 1792 C CA . GLY A 1 225 ? -23.747 -15.312 1.253 1.00 95.88 225 GLY A CA 1
ATOM 1793 C C . GLY A 1 225 ? -22.935 -16.597 1.498 1.00 95.88 225 GLY A C 1
ATOM 1794 O O . GLY A 1 225 ? -22.483 -16.844 2.616 1.00 95.88 225 GLY A O 1
ATOM 1795 N N . LYS A 1 226 ? -22.682 -17.425 0.476 1.00 95.44 226 LYS A N 1
ATOM 1796 C CA . LYS A 1 226 ? -22.013 -18.739 0.602 1.00 95.44 226 LYS A CA 1
ATOM 1797 C C . LYS A 1 226 ? -20.645 -18.770 -0.089 1.00 95.44 226 LYS A C 1
ATOM 1799 O O . LYS A 1 226 ? -20.422 -18.042 -1.048 1.00 95.44 226 LYS A O 1
ATOM 1804 N N . MET A 1 227 ? -19.709 -19.578 0.425 1.00 97.38 227 MET A N 1
ATOM 1805 C CA . MET A 1 227 ? -18.404 -19.828 -0.215 1.00 97.38 227 MET A CA 1
ATOM 1806 C C . MET A 1 227 ? -18.561 -21.000 -1.183 1.00 97.38 227 MET A C 1
ATOM 1808 O O . MET A 1 227 ? -18.495 -22.155 -0.771 1.00 97.38 227 MET A O 1
ATOM 1812 N N . ASN A 1 228 ? -18.801 -20.715 -2.457 1.00 97.06 228 ASN A N 1
ATOM 1813 C CA . ASN A 1 228 ? -18.849 -21.731 -3.509 1.00 97.06 228 ASN A CA 1
ATOM 1814 C C . ASN A 1 228 ? -17.605 -21.659 -4.411 1.00 97.06 228 ASN A C 1
ATOM 1816 O O . ASN A 1 228 ? -16.723 -20.824 -4.208 1.00 97.06 228 ASN A O 1
ATOM 1820 N N . ILE A 1 229 ? -17.539 -22.529 -5.422 1.00 98.00 229 ILE A N 1
ATOM 1821 C CA . ILE A 1 229 ? -16.410 -22.594 -6.362 1.00 98.00 229 ILE A CA 1
ATOM 1822 C C . ILE A 1 229 ? -16.140 -21.251 -7.065 1.00 98.00 229 ILE A C 1
ATOM 1824 O O . ILE A 1 229 ? -14.986 -20.873 -7.235 1.00 98.00 229 ILE A O 1
ATOM 1828 N N . ILE A 1 230 ? -17.191 -20.488 -7.392 1.00 98.12 230 ILE A N 1
ATOM 1829 C CA . ILE A 1 230 ? -17.077 -19.166 -8.026 1.00 98.12 230 ILE A CA 1
ATOM 1830 C C . ILE A 1 230 ? -16.419 -18.168 -7.066 1.00 98.12 230 ILE A C 1
ATOM 1832 O O . ILE A 1 230 ? -15.508 -17.448 -7.463 1.00 98.12 230 ILE A O 1
ATOM 1836 N N . SER A 1 231 ? -16.815 -18.164 -5.787 1.00 97.75 231 SER A N 1
ATOM 1837 C CA . SER A 1 231 ? -16.185 -17.318 -4.760 1.00 97.75 231 SER A CA 1
ATOM 1838 C C . SER A 1 231 ? -14.692 -17.614 -4.619 1.00 97.75 231 SER A C 1
ATOM 1840 O O . SER A 1 231 ? -13.884 -16.693 -4.545 1.00 97.75 231 SER A O 1
ATOM 1842 N N . TRP A 1 232 ? -14.318 -18.897 -4.601 1.00 98.12 232 TRP A N 1
ATOM 1843 C CA . TRP A 1 232 ? -12.916 -19.311 -4.531 1.00 98.12 232 TRP A CA 1
ATOM 1844 C C . TRP A 1 232 ? -12.129 -18.913 -5.778 1.00 98.12 232 TRP A C 1
ATOM 1846 O O . TRP A 1 232 ? -10.999 -18.451 -5.649 1.00 98.12 232 TRP A O 1
ATOM 1856 N N . PHE A 1 233 ? -12.728 -19.035 -6.964 1.00 98.50 233 PHE A N 1
ATOM 1857 C CA . PHE A 1 233 ? -12.111 -18.588 -8.210 1.00 98.50 233 PHE A CA 1
ATOM 1858 C C . PHE A 1 233 ? -11.869 -17.073 -8.215 1.00 98.50 233 PHE A C 1
ATOM 1860 O O . PHE A 1 233 ? -10.761 -16.639 -8.516 1.00 98.50 233 PHE A O 1
ATOM 1867 N N . LEU A 1 234 ? -12.862 -16.270 -7.814 1.00 98.31 234 LEU A N 1
ATOM 1868 C CA . LEU A 1 234 ? -12.725 -14.811 -7.713 1.00 98.31 234 LEU A CA 1
ATOM 1869 C C . LEU A 1 234 ? -11.660 -14.404 -6.688 1.00 98.31 234 LEU A C 1
ATOM 1871 O O . LEU A 1 234 ? -10.864 -13.510 -6.959 1.00 98.31 234 LEU A O 1
ATOM 1875 N N . LEU A 1 235 ? -11.609 -15.078 -5.535 1.00 98.19 235 LEU A N 1
ATOM 1876 C CA . LEU A 1 235 ? -10.577 -14.835 -4.528 1.00 98.19 235 LEU A CA 1
ATOM 1877 C C . LEU A 1 235 ? -9.184 -15.205 -5.049 1.00 98.19 235 LEU A C 1
ATOM 1879 O O . LEU A 1 235 ? -8.253 -14.420 -4.902 1.00 98.19 235 LEU A O 1
ATOM 1883 N N . GLY A 1 236 ? -9.041 -16.377 -5.672 1.00 98.19 236 GLY A N 1
ATOM 1884 C CA . GLY A 1 236 ? -7.779 -16.826 -6.259 1.00 98.19 236 GLY A CA 1
ATOM 1885 C C . GLY A 1 236 ? -7.291 -15.883 -7.356 1.00 98.19 236 GLY A C 1
ATOM 1886 O O . GLY A 1 236 ? -6.118 -15.525 -7.376 1.00 98.19 236 GLY A O 1
ATOM 1887 N N . PHE A 1 237 ? -8.202 -15.411 -8.211 1.00 98.25 237 PHE A N 1
ATOM 1888 C CA . PHE A 1 237 ? -7.917 -14.390 -9.215 1.00 98.25 237 PHE A CA 1
ATOM 1889 C C . PHE A 1 237 ? -7.436 -13.085 -8.569 1.00 98.25 237 PHE A C 1
ATOM 1891 O O . PHE A 1 237 ? -6.386 -12.570 -8.946 1.00 98.25 237 PHE A O 1
ATOM 1898 N N . ALA A 1 238 ? -8.156 -12.577 -7.563 1.00 98.12 238 ALA A N 1
ATOM 1899 C CA . ALA A 1 238 ? -7.786 -11.344 -6.876 1.00 98.12 238 ALA A CA 1
ATOM 1900 C C . ALA A 1 238 ? -6.393 -11.448 -6.244 1.00 98.12 238 ALA A C 1
ATOM 1902 O O . ALA A 1 238 ? -5.532 -10.614 -6.502 1.00 98.12 238 ALA A O 1
ATOM 1903 N N . VAL A 1 239 ? -6.151 -12.513 -5.477 1.00 98.00 239 VAL A N 1
ATOM 1904 C CA . VAL A 1 239 ? -4.873 -12.768 -4.800 1.00 98.00 239 VAL A CA 1
ATOM 1905 C C . VAL A 1 239 ? -3.725 -12.929 -5.797 1.00 98.00 239 VAL A C 1
ATOM 1907 O O . VAL A 1 239 ? -2.633 -12.425 -5.548 1.00 98.00 239 VAL A O 1
ATOM 1910 N N . PHE A 1 240 ? -3.956 -13.604 -6.926 1.00 98.31 240 PHE A N 1
ATOM 1911 C CA . PHE A 1 240 ? -2.912 -13.851 -7.917 1.00 98.31 240 PHE A CA 1
ATOM 1912 C C . PHE A 1 240 ? -2.569 -12.619 -8.755 1.00 98.31 240 PHE A C 1
ATOM 1914 O O . PHE A 1 240 ? -1.402 -12.432 -9.067 1.00 98.31 240 PHE A O 1
ATOM 1921 N N . PHE A 1 241 ? -3.532 -11.777 -9.140 1.00 98.25 241 PHE A N 1
ATOM 1922 C CA . PHE A 1 241 ? -3.263 -10.625 -10.015 1.00 98.25 241 PHE A CA 1
ATOM 1923 C C . PHE A 1 241 ? -2.969 -9.320 -9.263 1.00 98.25 241 PHE A C 1
ATOM 1925 O O . PHE A 1 241 ? -2.281 -8.454 -9.806 1.00 98.25 241 PHE A O 1
ATOM 1932 N N . TYR A 1 242 ? -3.442 -9.181 -8.020 1.00 98.25 242 TYR A N 1
ATOM 1933 C CA . TYR A 1 242 ? -3.285 -7.953 -7.239 1.00 98.25 242 TYR A CA 1
ATOM 1934 C C . TYR A 1 242 ? -1.823 -7.504 -7.050 1.00 98.25 242 TYR A C 1
ATOM 1936 O O . TYR A 1 242 ? -1.571 -6.324 -7.279 1.00 98.25 242 TYR A O 1
ATOM 1944 N N . PRO A 1 243 ? -0.842 -8.371 -6.712 1.00 98.50 243 PRO A N 1
ATOM 1945 C CA . PRO A 1 243 ? 0.542 -7.935 -6.502 1.00 98.50 243 PRO A CA 1
ATOM 1946 C C . PRO A 1 243 ? 1.166 -7.254 -7.729 1.00 98.50 243 PRO A C 1
ATOM 1948 O O . PRO A 1 243 ? 1.720 -6.162 -7.611 1.00 98.50 243 PRO A O 1
ATOM 1951 N N . MET A 1 244 ? 1.043 -7.854 -8.921 1.00 98.19 244 MET A N 1
ATOM 1952 C CA . MET A 1 244 ? 1.582 -7.257 -10.151 1.00 98.19 244 MET A CA 1
ATOM 1953 C C . MET A 1 244 ? 0.835 -5.979 -10.540 1.00 98.19 244 MET A C 1
ATOM 1955 O O . MET A 1 244 ? 1.454 -5.017 -10.993 1.00 98.19 244 MET A O 1
ATOM 1959 N N . ALA A 1 245 ? -0.488 -5.956 -10.380 1.00 98.19 245 ALA A N 1
ATOM 1960 C CA . ALA A 1 245 ? -1.270 -4.774 -10.705 1.00 98.19 245 ALA A CA 1
ATOM 1961 C C . ALA A 1 245 ? -0.955 -3.608 -9.762 1.00 98.19 245 ALA A C 1
ATOM 1963 O O . ALA A 1 245 ? -0.743 -2.496 -10.236 1.00 98.19 245 ALA A O 1
ATOM 1964 N N . LEU A 1 246 ? -0.836 -3.874 -8.457 1.00 98.25 246 LEU A N 1
ATOM 1965 C CA . LEU A 1 246 ? -0.396 -2.894 -7.469 1.00 98.25 246 LEU A CA 1
ATOM 1966 C C . LEU A 1 246 ? 0.974 -2.342 -7.859 1.00 98.25 246 LEU A C 1
ATOM 1968 O O . LEU A 1 246 ? 1.115 -1.135 -8.007 1.00 98.25 246 LEU A O 1
ATOM 1972 N N . LEU A 1 247 ? 1.950 -3.217 -8.114 1.00 98.00 247 LEU A N 1
ATOM 1973 C CA . LEU A 1 247 ? 3.283 -2.805 -8.551 1.00 98.00 247 LEU A CA 1
ATOM 1974 C C . LEU A 1 247 ? 3.231 -1.919 -9.807 1.00 98.00 247 LEU A C 1
ATOM 1976 O O . LEU A 1 247 ? 3.892 -0.886 -9.857 1.00 98.00 247 LEU A O 1
ATOM 1980 N N . SER A 1 248 ? 2.410 -2.276 -10.797 1.00 97.31 248 SER A N 1
ATOM 1981 C CA . SER A 1 248 ? 2.256 -1.487 -12.023 1.00 97.31 248 SER A CA 1
ATOM 1982 C C . SER A 1 248 ? 1.647 -0.107 -11.764 1.00 97.31 248 SER A C 1
ATOM 1984 O O . SER A 1 248 ? 2.158 0.884 -12.283 1.00 97.31 248 SER A O 1
ATOM 1986 N N . VAL A 1 249 ? 0.607 -0.015 -10.928 1.00 97.56 249 VAL A N 1
ATOM 1987 C CA . VAL A 1 249 ? -0.002 1.267 -10.530 1.00 97.56 249 VAL A CA 1
ATOM 1988 C C . VAL A 1 249 ? 0.995 2.154 -9.790 1.00 97.56 249 VAL A C 1
ATOM 1990 O O . VAL A 1 249 ? 1.060 3.348 -10.070 1.00 97.56 249 VAL A O 1
ATOM 1993 N N . LEU A 1 250 ? 1.783 1.580 -8.878 1.00 96.88 250 LEU A N 1
ATOM 1994 C CA . LEU A 1 250 ? 2.783 2.322 -8.108 1.00 96.88 250 LEU A CA 1
ATOM 1995 C C . LEU A 1 250 ? 3.908 2.868 -8.995 1.00 96.88 250 LEU A C 1
ATOM 1997 O O . LEU A 1 250 ? 4.342 4.002 -8.788 1.00 96.88 250 LEU A O 1
ATOM 2001 N N . MET A 1 251 ? 4.343 2.095 -9.998 1.00 96.31 251 MET A N 1
ATOM 2002 C CA . MET A 1 251 ? 5.416 2.515 -10.901 1.00 96.31 251 MET A CA 1
ATOM 2003 C C . MET A 1 251 ? 4.981 3.533 -11.958 1.00 96.31 251 MET A C 1
ATOM 2005 O O . MET A 1 251 ? 5.784 4.372 -12.344 1.00 96.31 251 MET A O 1
ATOM 2009 N N . HIS A 1 252 ? 3.723 3.500 -12.405 1.00 94.94 252 HIS A N 1
ATOM 2010 C CA . HIS A 1 252 ? 3.188 4.487 -13.357 1.00 94.94 252 HIS A CA 1
ATOM 2011 C C . HIS A 1 252 ? 2.564 5.715 -12.675 1.00 94.94 252 HIS A C 1
ATOM 2013 O O . HIS A 1 252 ? 2.009 6.572 -13.368 1.00 94.94 252 HIS A O 1
ATOM 2019 N N . ASP A 1 253 ? 2.560 5.744 -11.337 1.00 92.19 253 ASP A N 1
ATOM 2020 C CA . ASP A 1 253 ? 1.940 6.764 -10.479 1.00 92.19 253 ASP A CA 1
ATOM 2021 C C . ASP A 1 253 ? 0.506 7.159 -10.890 1.00 92.19 253 ASP A C 1
ATOM 2023 O O . ASP A 1 253 ? 0.049 8.292 -10.749 1.00 92.19 253 ASP A O 1
ATOM 2027 N N . SER A 1 254 ? -0.228 6.220 -11.489 1.00 93.50 254 SER A N 1
ATOM 2028 C CA . SER A 1 254 ? -1.527 6.506 -12.086 1.00 93.50 254 SER A CA 1
ATOM 2029 C C . SER A 1 254 ? -2.351 5.244 -12.301 1.00 93.50 254 SER A C 1
ATOM 2031 O O . SER A 1 254 ? -1.832 4.142 -12.500 1.00 93.50 254 SER A O 1
ATOM 2033 N N . GLY A 1 255 ? -3.672 5.425 -12.384 1.00 89.06 255 GLY A N 1
ATOM 2034 C CA . GLY A 1 255 ? -4.601 4.362 -12.775 1.00 89.06 255 GLY A CA 1
ATOM 2035 C C . GLY A 1 255 ? -4.329 3.767 -14.165 1.00 89.06 255 GLY A C 1
ATOM 2036 O O . GLY A 1 255 ? -4.834 2.688 -14.466 1.00 89.06 255 GLY A O 1
ATOM 2037 N N . ARG A 1 256 ? -3.490 4.404 -15.003 1.00 90.75 256 ARG A N 1
ATOM 2038 C CA . ARG A 1 256 ? -3.043 3.834 -16.290 1.00 90.75 256 ARG A CA 1
ATOM 2039 C C . ARG A 1 256 ? -2.253 2.533 -16.106 1.00 90.75 256 ARG A C 1
ATOM 2041 O O . ARG A 1 256 ? -2.273 1.697 -17.006 1.00 90.75 256 ARG A O 1
ATOM 2048 N N . GLY A 1 257 ? -1.645 2.325 -14.933 1.00 91.62 257 GLY A N 1
ATOM 2049 C CA . GLY A 1 257 ? -1.001 1.061 -14.561 1.00 91.62 257 GLY A CA 1
ATOM 2050 C C . GLY A 1 257 ? -1.964 -0.136 -14.479 1.00 91.62 257 GLY A C 1
ATOM 2051 O O . GLY A 1 257 ? -1.533 -1.281 -14.572 1.00 91.62 257 GLY A O 1
ATOM 2052 N N . LEU A 1 258 ? -3.286 0.081 -14.404 1.00 95.06 258 LEU A N 1
ATOM 2053 C CA . LEU A 1 258 ? -4.295 -0.994 -14.389 1.00 95.06 258 LEU A CA 1
ATOM 2054 C C . LEU A 1 258 ? -4.606 -1.581 -15.777 1.00 95.06 258 LEU A C 1
ATOM 2056 O O . LEU A 1 258 ? -5.686 -2.128 -16.010 1.00 95.06 258 LEU A O 1
ATOM 2060 N N . ASN A 1 259 ? -3.670 -1.513 -16.722 1.00 95.81 259 ASN A N 1
ATOM 2061 C CA . ASN A 1 259 ? -3.842 -2.148 -18.020 1.00 95.81 259 ASN A CA 1
ATOM 2062 C C . ASN A 1 259 ? -3.695 -3.675 -17.897 1.00 95.81 259 ASN A C 1
ATOM 2064 O O . ASN A 1 259 ? -2.582 -4.206 -17.863 1.00 95.81 259 ASN A O 1
ATOM 2068 N N . PHE A 1 260 ? -4.833 -4.383 -17.885 1.00 95.88 260 PHE A N 1
ATOM 2069 C CA . PHE A 1 260 ? -4.901 -5.843 -17.734 1.00 95.88 260 PHE A CA 1
ATOM 2070 C C . PHE A 1 260 ? -3.981 -6.601 -18.690 1.00 95.88 260 PHE A C 1
ATOM 2072 O O . PHE A 1 260 ? -3.335 -7.583 -18.315 1.00 95.88 260 PHE A O 1
ATOM 2079 N N . ARG A 1 261 ? -3.876 -6.120 -19.932 1.00 96.44 261 ARG A N 1
ATOM 2080 C CA . ARG A 1 261 ? -3.025 -6.735 -20.949 1.00 96.44 261 ARG A CA 1
ATOM 2081 C C . ARG A 1 261 ? -1.546 -6.621 -20.587 1.00 96.44 261 ARG A C 1
ATOM 2083 O O . ARG A 1 261 ? -0.811 -7.591 -20.768 1.00 96.44 261 ARG A O 1
ATOM 2090 N N . THR A 1 262 ? -1.126 -5.465 -20.076 1.00 94.62 262 THR A N 1
ATOM 2091 C CA . THR A 1 262 ? 0.270 -5.181 -19.731 1.00 94.62 262 THR A CA 1
ATOM 2092 C C . THR A 1 262 ? 0.747 -6.104 -18.620 1.00 94.62 262 THR A C 1
ATOM 2094 O O . THR A 1 262 ? 1.653 -6.904 -18.849 1.00 94.62 262 THR A O 1
ATOM 2097 N N . PHE A 1 263 ? 0.099 -6.092 -17.451 1.00 94.44 263 PHE A N 1
ATOM 2098 C CA . PHE A 1 263 ? 0.575 -6.914 -16.337 1.00 94.44 263 PHE A CA 1
ATOM 2099 C C . PHE A 1 263 ? 0.379 -8.419 -16.569 1.00 94.44 263 PHE A C 1
ATOM 2101 O O . PHE A 1 263 ? 1.184 -9.203 -16.080 1.00 94.44 263 PHE A O 1
ATOM 2108 N N . THR A 1 264 ? -0.613 -8.857 -17.359 1.00 96.62 264 THR A N 1
ATOM 2109 C CA . THR A 1 264 ? -0.754 -10.285 -17.712 1.00 96.62 264 THR A CA 1
ATOM 2110 C C . THR A 1 264 ? 0.433 -10.769 -18.547 1.00 96.62 264 THR A C 1
ATOM 2112 O O . THR A 1 264 ? 0.979 -11.844 -18.291 1.00 96.62 264 THR A O 1
ATOM 2115 N N . LYS A 1 265 ? 0.891 -9.954 -19.509 1.00 97.19 265 LYS A N 1
ATOM 2116 C CA . LYS A 1 265 ? 2.109 -10.239 -20.280 1.00 97.19 265 LYS A CA 1
ATOM 2117 C C . LYS A 1 265 ? 3.336 -10.275 -19.364 1.00 97.19 265 LYS A C 1
ATOM 2119 O O . LYS A 1 265 ? 4.140 -11.200 -19.460 1.00 97.19 265 LYS A O 1
ATOM 2124 N N . SER A 1 266 ? 3.447 -9.324 -18.438 1.00 97.56 266 SER A N 1
ATOM 2125 C CA . SER A 1 266 ? 4.543 -9.277 -17.466 1.00 97.56 266 SER A CA 1
ATOM 2126 C C . SER A 1 266 ? 4.559 -10.501 -16.548 1.00 97.56 266 SER A C 1
ATOM 2128 O O . SER A 1 266 ? 5.625 -11.082 -16.344 1.00 97.56 266 SER A O 1
ATOM 2130 N N . ILE A 1 267 ? 3.395 -10.954 -16.060 1.00 98.06 267 ILE A N 1
ATOM 2131 C CA . ILE A 1 267 ? 3.262 -12.186 -15.265 1.00 98.06 267 ILE A CA 1
ATOM 2132 C C . ILE A 1 267 ? 3.720 -13.386 -16.090 1.00 98.06 267 ILE A C 1
ATOM 2134 O O . ILE A 1 267 ? 4.515 -14.179 -15.604 1.00 98.06 267 ILE A O 1
ATOM 2138 N N . SER A 1 268 ? 3.291 -13.510 -17.349 1.00 98.12 268 SER A N 1
ATOM 2139 C CA . SER A 1 268 ? 3.717 -14.619 -18.214 1.00 98.12 268 SER A CA 1
ATOM 2140 C C . SER A 1 268 ? 5.238 -14.650 -18.407 1.00 98.12 268 SER A C 1
ATOM 2142 O O . SER A 1 268 ? 5.847 -15.716 -18.346 1.00 98.12 268 SER A O 1
ATOM 2144 N N . ASN A 1 269 ? 5.871 -13.489 -18.589 1.00 97.94 269 ASN A N 1
ATOM 2145 C CA . ASN A 1 269 ? 7.325 -13.380 -18.762 1.00 97.94 269 ASN A CA 1
ATOM 2146 C C . ASN A 1 269 ? 8.119 -13.672 -17.477 1.00 97.94 269 ASN A C 1
ATOM 2148 O O . ASN A 1 269 ? 9.316 -13.962 -17.528 1.00 97.94 269 ASN A O 1
ATOM 2152 N N . THR A 1 270 ? 7.467 -13.576 -16.318 1.00 97.94 270 THR A N 1
ATOM 2153 C CA . THR A 1 270 ? 8.075 -13.711 -14.988 1.00 97.94 270 THR A CA 1
ATOM 2154 C C . THR A 1 270 ? 7.365 -14.766 -14.135 1.00 97.94 270 THR A C 1
ATOM 2156 O O . THR A 1 270 ? 7.433 -14.721 -12.912 1.00 97.94 270 THR A O 1
ATOM 2159 N N . PHE A 1 271 ? 6.716 -15.753 -14.762 1.00 97.94 271 PHE A N 1
ATOM 2160 C CA . PHE A 1 271 ? 5.726 -16.608 -14.099 1.00 97.94 271 PHE A CA 1
ATOM 2161 C C . PHE A 1 271 ? 6.256 -17.319 -12.848 1.00 97.94 271 PHE A C 1
ATOM 2163 O O . PHE A 1 271 ? 5.667 -17.209 -11.777 1.00 97.94 271 PHE A O 1
ATOM 2170 N N . TYR A 1 272 ? 7.395 -18.007 -12.952 1.00 98.12 272 TYR A N 1
ATOM 2171 C CA . TYR A 1 272 ? 7.977 -18.739 -11.822 1.00 98.12 272 TYR A CA 1
ATOM 2172 C C . TYR A 1 272 ? 8.408 -17.841 -10.651 1.00 98.12 272 TYR A C 1
ATOM 2174 O O . TYR A 1 272 ? 7.982 -18.110 -9.525 1.00 98.12 272 TYR A O 1
ATOM 2182 N N . PRO A 1 273 ? 9.214 -16.776 -10.853 1.00 98.06 273 PRO A N 1
ATOM 2183 C CA . PRO A 1 273 ? 9.552 -15.889 -9.744 1.00 98.06 273 PRO A CA 1
ATOM 2184 C C . PRO A 1 273 ? 8.330 -15.145 -9.193 1.00 98.06 273 PRO A C 1
ATOM 2186 O O . PRO A 1 273 ? 8.253 -14.930 -7.986 1.00 98.06 273 PRO A O 1
ATOM 2189 N N . TYR A 1 274 ? 7.358 -14.807 -10.044 1.00 98.38 274 TYR A N 1
ATOM 2190 C CA . TYR A 1 274 ? 6.114 -14.170 -9.621 1.00 98.38 274 TYR A CA 1
ATOM 2191 C C . TYR A 1 274 ? 5.252 -15.088 -8.746 1.00 98.38 274 TYR A C 1
ATOM 2193 O O . TYR A 1 274 ? 4.695 -14.653 -7.737 1.00 98.38 274 TYR A O 1
ATOM 2201 N N . LEU A 1 275 ? 5.173 -16.376 -9.089 1.00 98.44 275 LEU A N 1
ATOM 2202 C CA . LEU A 1 275 ? 4.468 -17.368 -8.283 1.00 98.44 275 LEU A CA 1
ATOM 2203 C C . LEU A 1 275 ? 5.099 -17.493 -6.890 1.00 98.44 275 LEU A C 1
ATOM 2205 O O . LEU A 1 275 ? 4.380 -17.497 -5.894 1.00 98.44 275 LEU A O 1
ATOM 2209 N N . GLY A 1 276 ? 6.434 -17.525 -6.814 1.00 98.00 276 GLY A N 1
ATOM 2210 C CA . GLY A 1 276 ? 7.163 -17.521 -5.543 1.00 98.00 276 GLY A CA 1
ATOM 2211 C C . GLY A 1 276 ? 6.870 -16.278 -4.696 1.00 98.00 276 GLY A C 1
ATOM 2212 O O . GLY A 1 276 ? 6.579 -16.409 -3.508 1.00 98.00 276 GLY A O 1
ATOM 2213 N N . LEU A 1 277 ? 6.871 -15.091 -5.314 1.00 97.88 277 LEU A N 1
ATOM 2214 C CA . LEU A 1 277 ? 6.485 -13.839 -4.655 1.00 97.88 277 LEU A CA 1
ATOM 2215 C C . LEU A 1 277 ? 5.051 -13.914 -4.113 1.00 97.88 277 LEU A C 1
ATOM 2217 O O . LEU A 1 277 ? 4.819 -13.629 -2.944 1.00 97.88 277 LEU A O 1
ATOM 2221 N N . THR A 1 278 ? 4.097 -14.350 -4.935 1.00 98.06 278 THR A N 1
ATOM 2222 C CA . THR A 1 278 ? 2.680 -14.434 -4.550 1.00 98.06 278 THR A CA 1
ATOM 2223 C C . THR A 1 278 ? 2.474 -15.386 -3.372 1.00 98.06 278 THR A C 1
ATOM 2225 O O . THR A 1 278 ? 1.767 -15.048 -2.426 1.00 98.06 278 THR A O 1
ATOM 2228 N N . ILE A 1 279 ? 3.124 -16.556 -3.384 1.00 98.06 279 ILE A N 1
ATOM 2229 C CA . ILE A 1 279 ? 3.075 -17.509 -2.265 1.00 98.06 279 ILE A CA 1
ATOM 2230 C C . ILE A 1 279 ? 3.626 -16.871 -0.986 1.00 98.06 279 ILE A C 1
ATOM 2232 O O . ILE A 1 279 ? 3.020 -17.029 0.071 1.00 98.06 279 ILE A O 1
ATOM 2236 N N . LEU A 1 280 ? 4.738 -16.135 -1.075 1.00 97.12 280 LEU A N 1
ATOM 2237 C CA . LEU A 1 280 ? 5.348 -15.462 0.072 1.00 97.12 280 LEU A CA 1
ATOM 2238 C C . LEU A 1 280 ? 4.421 -14.391 0.672 1.00 97.12 280 LEU A C 1
ATOM 2240 O O . LEU A 1 280 ? 4.261 -14.339 1.890 1.00 97.12 280 LEU A O 1
ATOM 2244 N N . LEU A 1 281 ? 3.763 -13.583 -0.166 1.00 97.44 281 LEU A N 1
ATOM 2245 C CA . LEU A 1 281 ? 2.780 -12.585 0.278 1.00 97.44 281 LEU A CA 1
ATOM 2246 C C . LEU A 1 281 ? 1.562 -13.254 0.941 1.00 97.44 281 LEU A C 1
ATOM 2248 O O . LEU A 1 281 ? 1.143 -12.875 2.034 1.00 97.44 281 LEU A O 1
ATOM 2252 N N . VAL A 1 282 ? 1.017 -14.310 0.325 1.00 97.69 282 VAL A N 1
ATOM 2253 C CA . VAL A 1 282 ? -0.135 -15.050 0.872 1.00 97.69 282 VAL A CA 1
ATOM 2254 C C . VAL A 1 282 ? 0.204 -15.716 2.200 1.00 97.69 282 VAL A C 1
ATOM 2256 O O . VAL A 1 282 ? -0.597 -15.659 3.132 1.00 97.69 282 VAL A O 1
ATOM 2259 N N . LEU A 1 283 ? 1.383 -16.333 2.309 1.00 97.50 283 LEU A N 1
ATOM 2260 C CA . LEU A 1 283 ? 1.822 -17.002 3.529 1.00 97.50 283 LEU A CA 1
ATOM 2261 C C . LEU A 1 283 ? 1.845 -16.032 4.714 1.00 97.50 283 LEU A C 1
ATOM 2263 O O . LEU A 1 283 ? 1.355 -16.380 5.784 1.00 97.50 283 LEU A O 1
ATOM 2267 N N . GLN A 1 284 ? 2.340 -14.809 4.522 1.00 96.19 284 GLN A N 1
ATOM 2268 C CA . GLN A 1 284 ? 2.370 -13.792 5.576 1.00 96.19 284 GLN A CA 1
ATOM 2269 C C . GLN A 1 284 ? 0.961 -13.408 6.049 1.00 96.19 284 GLN A C 1
ATOM 2271 O O . GLN A 1 284 ? 0.698 -13.390 7.251 1.00 96.19 284 GLN A O 1
ATOM 2276 N N . VAL A 1 285 ? 0.020 -13.205 5.122 1.00 95.88 285 VAL A N 1
ATOM 2277 C CA . VAL A 1 285 ? -1.388 -12.926 5.462 1.00 95.88 285 VAL A CA 1
ATOM 2278 C C . VAL A 1 285 ? -2.023 -14.092 6.228 1.00 95.88 285 VAL A C 1
ATOM 2280 O O . VAL A 1 285 ? -2.760 -13.875 7.194 1.00 95.88 285 VAL A O 1
ATOM 2283 N N . LEU A 1 286 ? -1.730 -15.336 5.835 1.00 96.31 286 LEU A N 1
ATOM 2284 C CA . LEU A 1 286 ? -2.205 -16.523 6.550 1.00 96.31 286 LEU A CA 1
ATOM 2285 C C . LEU A 1 286 ? -1.623 -16.603 7.966 1.00 96.31 286 LEU A C 1
ATOM 2287 O O . LEU A 1 286 ? -2.374 -16.873 8.899 1.00 96.31 286 LEU A O 1
ATOM 2291 N N . LEU A 1 287 ? -0.330 -16.312 8.143 1.00 95.44 287 LEU A N 1
ATOM 2292 C CA . LEU A 1 287 ? 0.321 -16.288 9.457 1.00 95.44 287 LEU A CA 1
ATOM 2293 C C . LEU A 1 287 ? -0.283 -15.219 10.377 1.00 95.44 287 LEU A C 1
ATOM 2295 O O . LEU A 1 287 ? -0.584 -15.518 11.530 1.00 95.44 287 LEU A O 1
ATOM 2299 N N . ILE A 1 288 ? -0.544 -14.010 9.868 1.00 94.88 288 ILE A N 1
ATOM 2300 C CA . ILE A 1 288 ? -1.219 -12.949 10.636 1.00 94.88 288 ILE A CA 1
ATOM 2301 C C . ILE A 1 288 ? -2.622 -13.399 11.057 1.00 94.88 288 ILE A C 1
ATOM 2303 O O . ILE A 1 288 ? -3.028 -13.189 12.198 1.00 94.88 288 ILE A O 1
ATOM 2307 N N . ARG A 1 289 ? -3.360 -14.071 10.165 1.00 94.81 289 ARG A N 1
ATOM 2308 C CA . ARG A 1 289 ? -4.704 -14.590 10.459 1.00 94.81 289 ARG A CA 1
ATOM 2309 C C . ARG A 1 289 ? -4.709 -15.712 11.504 1.00 94.81 289 ARG A C 1
ATOM 2311 O O . ARG A 1 289 ? -5.736 -15.928 12.142 1.00 94.81 289 ARG A O 1
ATOM 2318 N N . MET A 1 290 ? -3.600 -16.430 11.673 1.00 93.75 290 MET A N 1
ATOM 2319 C CA . MET A 1 290 ? -3.464 -17.464 12.705 1.00 93.75 290 MET A CA 1
ATOM 2320 C C . MET A 1 290 ? -3.273 -16.887 14.114 1.00 93.75 290 MET A C 1
ATOM 2322 O O . MET A 1 290 ? -3.400 -17.635 15.082 1.00 93.75 290 MET A O 1
ATOM 2326 N N . ILE A 1 291 ? -3.005 -15.583 14.254 1.00 92.19 291 ILE A N 1
ATOM 2327 C CA . ILE A 1 291 ? -2.942 -14.923 15.561 1.00 92.19 291 ILE A CA 1
ATOM 2328 C C . ILE A 1 291 ? -4.365 -14.917 16.155 1.00 92.19 291 ILE A C 1
ATOM 2330 O O . ILE A 1 291 ? -5.274 -14.341 15.552 1.00 92.19 291 ILE A O 1
ATOM 2334 N N . PRO A 1 292 ? -4.603 -15.577 17.304 1.00 89.00 292 PRO A N 1
ATOM 2335 C CA . PRO A 1 292 ? -5.949 -15.749 17.836 1.00 89.00 292 PRO A CA 1
ATOM 2336 C C . PRO A 1 292 ? -6.567 -14.398 18.199 1.00 89.00 292 PRO A C 1
ATOM 2338 O O . PRO A 1 292 ? -5.951 -13.602 18.904 1.00 89.00 292 PRO A O 1
ATOM 2341 N N . ALA A 1 293 ? -7.817 -14.173 17.784 1.00 84.19 293 ALA A N 1
ATOM 2342 C CA . ALA A 1 293 ? -8.564 -12.954 18.114 1.00 84.19 293 ALA A CA 1
ATOM 2343 C C . ALA A 1 293 ? -8.626 -12.706 19.633 1.00 84.19 293 ALA A C 1
ATOM 2345 O O . ALA A 1 293 ? -8.542 -11.569 20.081 1.00 84.19 293 ALA A O 1
ATOM 2346 N N . GLN A 1 294 ? -8.668 -13.776 20.436 1.00 79.94 294 GLN A N 1
ATOM 2347 C CA . GLN A 1 294 ? -8.660 -13.693 21.899 1.00 79.94 294 GLN A CA 1
ATOM 2348 C C . GLN A 1 294 ? -7.369 -13.086 22.470 1.00 79.94 294 GLN A C 1
ATOM 2350 O O . GLN A 1 294 ? -7.387 -12.531 23.565 1.00 79.94 294 GLN A O 1
ATOM 2355 N N . ALA A 1 295 ? -6.250 -13.133 21.741 1.00 77.62 295 ALA A N 1
ATOM 2356 C CA . ALA A 1 295 ? -5.043 -12.452 22.185 1.00 77.62 295 ALA A CA 1
ATOM 2357 C C . ALA A 1 295 ? -5.209 -10.926 22.165 1.00 77.62 295 ALA A C 1
ATOM 2359 O O . ALA A 1 295 ? -4.473 -10.260 22.882 1.00 77.62 295 ALA A O 1
ATOM 2360 N N . GLN A 1 296 ? -6.139 -10.354 21.391 1.00 75.75 296 GLN A N 1
ATOM 2361 C CA . GLN A 1 296 ? -6.198 -8.915 21.097 1.00 75.75 296 GLN A CA 1
ATOM 2362 C C . GLN A 1 296 ? -6.805 -8.038 22.205 1.00 75.75 296 GLN A C 1
ATOM 2364 O O . GLN A 1 296 ? -6.800 -6.819 22.060 1.00 75.75 296 GLN A O 1
ATOM 2369 N N . GLU A 1 297 ? -7.294 -8.601 23.315 1.00 86.62 297 GLU A N 1
ATOM 2370 C CA . GLU A 1 297 ? -7.993 -7.797 24.334 1.00 86.62 297 GLU A CA 1
ATOM 2371 C C . GLU A 1 297 ? -7.071 -6.921 25.197 1.00 86.62 297 GLU A C 1
ATOM 2373 O O . GLU A 1 297 ? -7.510 -5.920 25.758 1.00 86.62 297 GLU A O 1
ATOM 2378 N N . SER A 1 298 ? -5.781 -7.253 25.300 1.00 91.81 298 SER A N 1
ATOM 2379 C CA . SER A 1 298 ? -4.835 -6.413 26.044 1.00 91.81 298 SER A CA 1
ATOM 2380 C C . SER A 1 298 ? -4.280 -5.278 25.179 1.00 91.81 298 SER A C 1
ATOM 2382 O O . SER A 1 298 ? -3.956 -5.470 24.005 1.00 91.81 298 SER A O 1
ATOM 2384 N N . LEU A 1 299 ? -4.075 -4.103 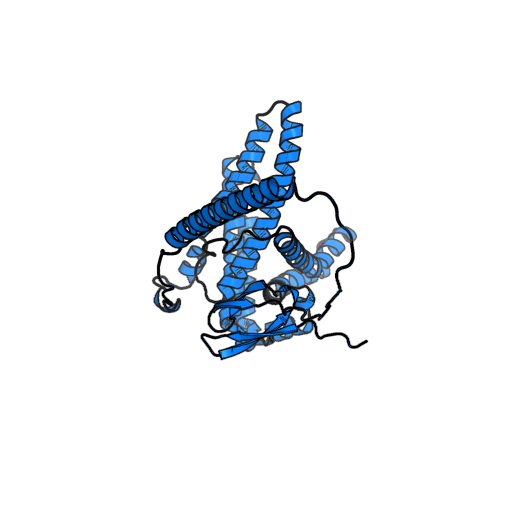25.788 1.00 90.56 299 LEU A N 1
ATOM 2385 C CA . LEU A 1 299 ? -3.434 -2.942 25.150 1.00 90.56 299 LEU A CA 1
ATOM 2386 C C . LEU A 1 299 ? -2.083 -3.335 24.518 1.00 90.56 299 LEU A C 1
ATOM 2388 O O . LEU A 1 299 ? -1.796 -2.998 23.371 1.00 90.56 299 LEU A O 1
ATOM 2392 N N . PHE A 1 300 ? -1.295 -4.141 25.234 1.00 92.56 300 PHE A N 1
ATOM 2393 C CA . PHE A 1 300 ? -0.013 -4.658 24.758 1.00 92.56 300 PHE A CA 1
ATOM 2394 C C . PHE A 1 300 ? -0.148 -5.539 23.506 1.00 92.56 300 PHE A C 1
ATOM 2396 O O . PHE A 1 300 ? 0.643 -5.416 22.573 1.00 92.56 300 PHE A O 1
ATOM 2403 N N . SER A 1 301 ? -1.174 -6.388 23.444 1.00 91.88 301 SER A N 1
ATOM 2404 C CA . SER A 1 301 ? -1.415 -7.225 22.269 1.00 91.88 301 SER A CA 1
ATOM 2405 C C . SER A 1 301 ? -1.850 -6.422 21.046 1.00 91.88 301 SER A C 1
ATOM 2407 O O . SER A 1 301 ? -1.398 -6.711 19.941 1.00 91.88 301 SER A O 1
ATOM 2409 N N . ASN A 1 302 ? -2.649 -5.365 21.225 1.00 91.38 302 ASN A N 1
ATOM 2410 C CA . ASN A 1 302 ? -3.001 -4.454 20.133 1.00 91.38 302 ASN A CA 1
ATOM 2411 C C . ASN A 1 302 ? -1.746 -3.784 19.542 1.00 91.38 302 ASN A C 1
ATOM 2413 O O . ASN A 1 302 ? -1.582 -3.748 18.324 1.00 91.38 302 ASN A O 1
ATOM 2417 N N . ILE A 1 303 ? -0.809 -3.345 20.393 1.00 95.19 303 ILE A N 1
ATOM 2418 C CA . ILE A 1 303 ? 0.484 -2.792 19.953 1.00 95.19 303 ILE A CA 1
ATOM 2419 C C . ILE A 1 303 ? 1.279 -3.827 19.149 1.00 95.19 303 ILE A C 1
ATOM 2421 O O . ILE A 1 303 ? 1.735 -3.515 18.049 1.00 95.19 303 ILE A O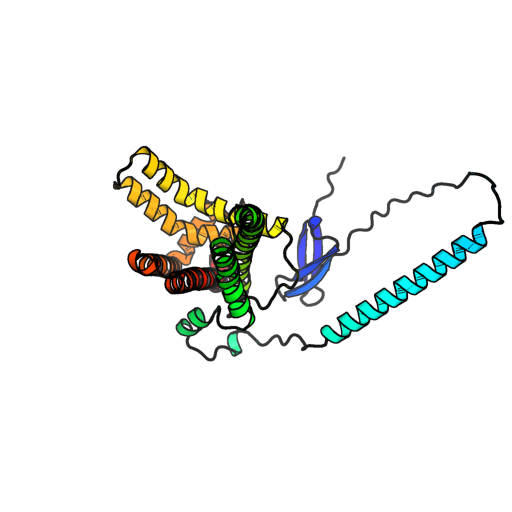 1
ATOM 2425 N N . ILE A 1 304 ? 1.422 -5.057 19.656 1.00 94.81 304 ILE A N 1
ATOM 2426 C CA . ILE A 1 304 ? 2.140 -6.131 18.947 1.00 94.81 304 ILE A CA 1
ATOM 2427 C C . ILE A 1 304 ? 1.468 -6.445 17.612 1.00 94.81 304 ILE A C 1
ATOM 2429 O O . ILE A 1 304 ? 2.141 -6.576 16.594 1.00 94.81 304 ILE A O 1
ATOM 2433 N N . PHE A 1 305 ? 0.144 -6.555 17.592 1.00 94.88 305 PHE A N 1
ATOM 2434 C CA . PHE A 1 305 ? -0.600 -6.873 16.382 1.00 94.88 305 PHE A CA 1
ATOM 2435 C C . PHE A 1 305 ? -0.436 -5.783 15.316 1.00 94.88 305 PHE A C 1
ATOM 2437 O O . PHE A 1 305 ? -0.147 -6.092 14.160 1.00 94.88 305 PHE A O 1
ATOM 2444 N N . ARG A 1 306 ? -0.531 -4.503 15.707 1.00 95.38 306 ARG A N 1
ATOM 2445 C CA . ARG A 1 306 ? -0.254 -3.363 14.818 1.00 95.38 306 ARG A CA 1
ATOM 2446 C C . ARG A 1 306 ? 1.190 -3.371 14.324 1.00 95.38 306 ARG A C 1
ATOM 2448 O O . ARG A 1 306 ? 1.408 -3.164 13.133 1.00 95.38 306 ARG A O 1
ATOM 2455 N N . PHE A 1 307 ? 2.150 -3.657 15.207 1.00 96.69 307 PHE A N 1
ATOM 2456 C CA . PHE A 1 307 ? 3.557 -3.808 14.837 1.00 96.69 307 PHE A CA 1
ATOM 2457 C C . PHE A 1 307 ? 3.730 -4.868 13.754 1.00 96.69 307 PHE A C 1
ATOM 2459 O O . PHE A 1 307 ? 4.300 -4.567 12.712 1.00 96.69 307 PHE A O 1
ATOM 2466 N N . VAL A 1 308 ? 3.186 -6.072 13.959 1.00 96.56 308 VAL A N 1
ATOM 2467 C CA . VAL A 1 308 ? 3.282 -7.178 12.996 1.00 96.56 308 VAL A CA 1
ATOM 2468 C C . VAL A 1 308 ? 2.664 -6.791 11.652 1.00 96.56 308 VAL A C 1
ATOM 2470 O O . VAL A 1 308 ? 3.306 -6.988 10.626 1.00 96.56 308 VAL A O 1
ATOM 2473 N N . ILE A 1 309 ? 1.468 -6.190 11.635 1.00 97.00 309 ILE A N 1
ATOM 2474 C CA . ILE A 1 309 ? 0.808 -5.777 10.385 1.00 97.00 309 ILE A CA 1
ATOM 2475 C C . ILE A 1 309 ? 1.646 -4.755 9.618 1.00 97.00 309 ILE A C 1
ATOM 2477 O O . ILE A 1 309 ? 1.891 -4.938 8.427 1.00 97.00 309 ILE A O 1
ATOM 2481 N N . ILE A 1 310 ? 2.065 -3.674 10.279 1.00 97.69 310 ILE A N 1
ATOM 2482 C CA . ILE A 1 310 ? 2.791 -2.585 9.616 1.00 97.69 310 ILE A CA 1
ATOM 2483 C C . ILE A 1 310 ? 4.161 -3.082 9.152 1.00 97.69 310 ILE A C 1
ATOM 2485 O O . ILE A 1 310 ? 4.561 -2.818 8.022 1.00 97.69 310 ILE A O 1
ATOM 2489 N N . TYR A 1 311 ? 4.855 -3.852 9.989 1.00 97.88 311 TYR A N 1
ATOM 2490 C CA . TYR A 1 311 ? 6.134 -4.466 9.652 1.00 97.88 311 TYR A CA 1
ATOM 2491 C C . TYR A 1 311 ? 6.026 -5.376 8.421 1.00 97.88 311 TYR A C 1
ATOM 2493 O O . TYR A 1 311 ? 6.807 -5.234 7.481 1.00 97.88 311 TYR A O 1
ATOM 2501 N N . THR A 1 312 ? 5.028 -6.264 8.389 1.00 97.62 312 THR A N 1
ATOM 2502 C CA . THR A 1 312 ? 4.760 -7.126 7.232 1.00 97.62 312 THR A CA 1
ATOM 2503 C C . THR A 1 312 ? 4.426 -6.307 5.988 1.00 97.62 312 THR A C 1
ATOM 2505 O O . THR A 1 312 ? 4.978 -6.584 4.930 1.00 97.62 312 THR A O 1
ATOM 2508 N N . ALA A 1 313 ? 3.615 -5.252 6.101 1.00 97.88 313 ALA A N 1
ATOM 2509 C CA . ALA A 1 313 ? 3.291 -4.392 4.963 1.00 97.88 313 ALA A CA 1
ATOM 2510 C C . ALA A 1 313 ? 4.538 -3.709 4.363 1.00 97.88 313 ALA A C 1
ATOM 2512 O O . ALA A 1 313 ? 4.659 -3.615 3.141 1.00 97.88 313 ALA A O 1
ATOM 2513 N N . LEU A 1 314 ? 5.491 -3.274 5.199 1.00 97.69 314 LEU A N 1
ATOM 2514 C CA . LEU A 1 314 ? 6.767 -2.710 4.735 1.00 97.69 314 LEU A CA 1
ATOM 2515 C C . LEU A 1 314 ? 7.629 -3.758 4.016 1.00 97.69 314 LEU A C 1
ATOM 2517 O O . LEU A 1 314 ? 8.219 -3.457 2.978 1.00 97.69 314 LEU A O 1
ATOM 2521 N N . ILE A 1 315 ? 7.678 -4.991 4.533 1.00 97.81 315 ILE A N 1
ATOM 2522 C CA . ILE A 1 315 ? 8.369 -6.111 3.873 1.00 97.81 315 ILE A CA 1
ATOM 2523 C C . ILE A 1 315 ? 7.716 -6.443 2.532 1.00 97.81 315 ILE A C 1
ATOM 2525 O O . ILE A 1 315 ? 8.424 -6.620 1.544 1.00 97.81 315 ILE A O 1
ATOM 2529 N N . ASP A 1 316 ? 6.387 -6.487 2.466 1.00 97.88 316 ASP A N 1
ATOM 2530 C CA . ASP A 1 316 ? 5.648 -6.749 1.230 1.00 97.88 316 ASP A CA 1
ATOM 2531 C C . ASP A 1 316 ? 5.930 -5.670 0.177 1.00 97.88 316 ASP A C 1
ATOM 2533 O O . ASP A 1 316 ? 6.194 -5.988 -0.987 1.00 97.88 316 ASP A O 1
ATOM 2537 N N . GLY A 1 317 ? 5.960 -4.400 0.594 1.00 97.81 317 GLY A N 1
ATOM 2538 C CA . GLY A 1 317 ? 6.372 -3.285 -0.257 1.00 97.81 317 GLY A CA 1
ATOM 2539 C C . GLY A 1 317 ? 7.803 -3.451 -0.778 1.00 97.81 317 GLY A C 1
ATOM 2540 O O . GLY A 1 317 ? 8.054 -3.336 -1.981 1.00 97.81 317 GLY A O 1
ATOM 2541 N N . HIS A 1 318 ? 8.740 -3.814 0.100 1.00 97.88 318 HIS A N 1
ATOM 2542 C CA . HIS A 1 318 ? 10.119 -4.090 -0.295 1.00 97.88 318 HIS A CA 1
ATOM 2543 C C . HIS A 1 318 ? 10.223 -5.250 -1.292 1.00 97.88 318 HIS A C 1
ATOM 2545 O O . HIS A 1 318 ? 10.885 -5.126 -2.322 1.00 97.88 318 HIS A O 1
ATOM 2551 N N . LEU A 1 319 ? 9.541 -6.368 -1.033 1.00 98.06 319 LEU A N 1
ATOM 2552 C CA . LEU A 1 319 ? 9.525 -7.546 -1.904 1.00 98.06 319 LEU A CA 1
ATOM 2553 C C . LEU A 1 319 ? 8.982 -7.222 -3.300 1.00 98.06 319 LEU A C 1
ATOM 2555 O O . LEU A 1 319 ? 9.559 -7.667 -4.295 1.00 98.06 319 LEU A O 1
ATOM 2559 N N . LEU A 1 320 ? 7.912 -6.425 -3.380 1.00 98.25 320 LEU A N 1
ATOM 2560 C CA . LEU A 1 320 ? 7.339 -5.946 -4.641 1.00 98.25 320 LEU A CA 1
ATOM 2561 C C . LEU A 1 320 ? 8.334 -5.085 -5.423 1.00 98.25 320 LEU A C 1
ATOM 2563 O O . LEU A 1 320 ? 8.572 -5.342 -6.605 1.00 98.25 320 LEU A O 1
ATOM 2567 N N . GLY A 1 321 ? 8.964 -4.108 -4.768 1.00 97.75 321 GLY A N 1
ATOM 2568 C CA . GLY A 1 321 ? 9.970 -3.268 -5.416 1.00 97.75 321 GLY A CA 1
ATOM 2569 C C . GLY A 1 321 ? 11.200 -4.066 -5.854 1.00 97.75 321 GLY A C 1
ATOM 2570 O O . GLY A 1 321 ? 11.654 -3.949 -6.988 1.00 97.75 321 GLY A O 1
ATOM 2571 N N . ARG A 1 322 ? 11.698 -4.986 -5.020 1.00 96.75 322 ARG A N 1
ATOM 2572 C CA . ARG A 1 322 ? 12.822 -5.871 -5.378 1.00 96.75 322 ARG A CA 1
ATOM 2573 C C . ARG A 1 322 ? 12.492 -6.802 -6.539 1.00 96.75 322 ARG A C 1
ATOM 2575 O O . ARG A 1 322 ? 13.380 -7.121 -7.333 1.00 96.75 322 ARG A O 1
ATOM 2582 N N . PHE A 1 323 ? 11.242 -7.249 -6.641 1.00 98.00 323 PHE A N 1
ATOM 2583 C CA . PHE A 1 323 ? 10.774 -8.009 -7.793 1.00 98.00 323 PHE A CA 1
ATOM 2584 C C . PHE A 1 323 ? 10.844 -7.165 -9.069 1.00 98.00 323 PHE A C 1
ATOM 2586 O O . PHE A 1 323 ? 11.388 -7.646 -10.063 1.00 98.00 323 PHE A O 1
ATOM 2593 N N . TYR A 1 324 ? 10.386 -5.909 -9.026 1.00 97.69 324 TYR A N 1
ATOM 2594 C CA . TYR A 1 324 ? 10.547 -4.975 -10.143 1.00 97.69 324 TYR A CA 1
ATOM 2595 C C . TYR A 1 324 ? 12.018 -4.800 -10.518 1.00 97.69 324 TYR A C 1
ATOM 2597 O O . TYR A 1 324 ? 12.393 -5.111 -11.645 1.00 97.69 324 TYR A O 1
ATOM 2605 N N . TRP A 1 325 ? 12.864 -4.414 -9.559 1.00 96.06 325 TRP A N 1
ATOM 2606 C CA . TRP A 1 325 ? 14.291 -4.167 -9.784 1.00 96.06 325 TRP A CA 1
ATOM 2607 C C . TRP A 1 325 ? 14.984 -5.343 -10.485 1.00 96.06 325 TRP A C 1
ATOM 2609 O O . TRP A 1 325 ? 15.753 -5.168 -11.425 1.00 96.06 325 TRP A O 1
ATOM 2619 N N . ARG A 1 326 ? 14.681 -6.576 -10.059 1.00 96.38 326 ARG A N 1
ATOM 2620 C CA . ARG A 1 326 ? 15.301 -7.788 -10.612 1.00 96.38 326 ARG A CA 1
ATOM 2621 C C . ARG A 1 326 ? 14.805 -8.152 -12.013 1.00 96.38 326 ARG A C 1
ATOM 2623 O O . ARG A 1 326 ? 15.514 -8.852 -12.735 1.00 96.38 326 ARG A O 1
ATOM 2630 N N . TYR A 1 327 ? 13.579 -7.776 -12.365 1.00 97.56 327 TYR A N 1
ATOM 2631 C CA . TYR A 1 327 ? 12.912 -8.250 -13.578 1.00 97.56 327 TYR A CA 1
ATOM 2632 C C . TYR A 1 327 ? 12.442 -7.134 -14.512 1.00 97.56 327 TYR A C 1
ATOM 2634 O O . TYR A 1 327 ? 11.732 -7.448 -15.465 1.00 97.56 327 TYR A O 1
ATOM 2642 N N . GLN A 1 328 ? 12.851 -5.883 -14.295 1.00 96.06 328 GLN A N 1
ATOM 2643 C CA . GLN A 1 328 ? 12.436 -4.715 -15.081 1.00 96.06 328 GLN A CA 1
ATOM 2644 C C . GLN A 1 328 ? 12.519 -4.950 -16.600 1.00 96.06 328 GLN A C 1
ATOM 2646 O O . GLN A 1 328 ? 11.523 -4.762 -17.299 1.00 96.06 328 GLN A O 1
ATOM 2651 N N . ASP A 1 329 ? 13.615 -5.545 -17.086 1.00 95.38 329 ASP A N 1
ATOM 2652 C CA . ASP A 1 329 ? 13.815 -5.855 -18.513 1.00 95.38 329 ASP A CA 1
ATOM 2653 C C . ASP A 1 329 ? 12.772 -6.840 -19.071 1.00 95.38 329 ASP A C 1
ATOM 2655 O O . ASP A 1 329 ? 12.432 -6.831 -20.252 1.00 95.38 329 ASP A O 1
ATOM 2659 N N . LYS A 1 330 ? 12.239 -7.729 -18.224 1.00 97.00 330 LYS A N 1
ATOM 2660 C CA . LYS A 1 330 ? 11.219 -8.719 -18.610 1.00 97.00 330 LYS A CA 1
ATOM 2661 C C . LYS A 1 330 ? 9.801 -8.172 -18.495 1.00 97.00 330 LYS A C 1
ATOM 2663 O O . LYS A 1 330 ? 8.900 -8.681 -19.177 1.00 97.00 330 LYS A O 1
ATOM 2668 N N . LEU A 1 331 ? 9.590 -7.175 -17.633 1.00 96.31 331 LEU A N 1
ATOM 2669 C CA . LEU A 1 331 ? 8.281 -6.564 -17.421 1.00 96.31 331 LEU A CA 1
ATOM 2670 C C . LEU A 1 331 ? 7.815 -5.809 -18.671 1.00 96.31 331 LEU A C 1
ATOM 2672 O O . LEU A 1 331 ? 6.622 -5.885 -18.969 1.00 96.31 331 LEU A O 1
ATOM 2676 N N . ASN A 1 332 ? 8.741 -5.217 -19.444 1.00 92.44 332 ASN A N 1
ATOM 2677 C CA . ASN A 1 332 ? 8.463 -4.397 -20.637 1.00 92.44 332 ASN A CA 1
ATOM 2678 C C . ASN A 1 332 ? 7.431 -3.298 -20.345 1.00 92.44 332 ASN A C 1
ATOM 2680 O O . ASN A 1 332 ? 6.429 -3.161 -21.050 1.00 92.44 332 ASN A O 1
ATOM 2684 N N . TRP A 1 333 ? 7.617 -2.600 -19.229 1.00 91.19 333 TRP A N 1
ATOM 2685 C CA . TRP A 1 333 ? 6.887 -1.376 -18.940 1.00 91.19 333 TRP A CA 1
ATOM 2686 C C . TRP A 1 333 ? 7.784 -0.272 -19.477 1.00 91.19 333 TRP A C 1
ATOM 2688 O O . TRP A 1 333 ? 8.858 -0.065 -18.924 1.00 91.19 333 TRP A O 1
ATOM 2698 N N . ASP A 1 334 ? 7.420 0.316 -20.614 1.00 81.00 334 ASP A N 1
ATOM 2699 C CA . ASP A 1 334 ? 8.163 1.415 -21.242 1.00 81.00 334 ASP A CA 1
ATOM 2700 C C . ASP A 1 334 ? 8.035 2.675 -20.357 1.00 81.00 334 ASP A C 1
ATOM 2702 O O . ASP A 1 334 ? 7.247 3.574 -20.657 1.00 81.00 334 ASP A O 1
ATOM 2706 N N . LEU A 1 335 ? 8.710 2.657 -19.202 1.00 68.81 335 LEU A N 1
ATOM 2707 C CA . LEU A 1 335 ? 8.669 3.679 -18.152 1.00 68.81 335 LEU A CA 1
ATOM 2708 C C . LEU A 1 335 ? 9.636 4.832 -18.422 1.00 68.81 335 LEU A C 1
ATOM 2710 O O . LEU A 1 335 ? 10.751 4.574 -18.931 1.00 68.81 335 LEU A O 1
#

Foldseek 3Di:
DDDDDQWDWDADPPPRDIDIDGLVQAQHWDADPPHGDTDHHHRPPPPPDDDDDDDDDDDDPPPVVVVVVVVVVVVVVVVVVVVVVVVVVVVVVPPDDPPPPPLVVPPPDDPVVLLLCALVDPQSVVLLCCLQVLLLVLVVVLVPDDPVVSVVSVVVSVVVNVVNVLVLLLQLLVLLQVLLVVDSYRDNDPPDDDDPVLSVLSVCLLVVLLCVQCVVLVVCCVVVVDDDPVSVVSVVRSLLQSLLLNLQCSVVVHPVSNPPVLSVQLCVLCVVVSVVLSVVLVVLVVVLVPPDPVQCPDSVSVSVSSSSVSSSSSSNSSSSSNVCNVCVVSSPPPD

pLDDT: mean 87.4, std 15.74, range [35.91, 98.5]

Radius of gyration: 26.49 Å; chains: 1; bounding box: 54×88×62 Å

Sequence (335 aa):
MSEADPFVRFNCENCGYKSTVSESYAGKNIRCPNCYYIIFISKPENTGTTQTSSRYSAYDSSLLNIQEQNILKHKQMVEAIASEEARESEEEIEEEPPQETDPAALRKAPWLIDIFLYPFNWPGLKHLAIFILVPQLIDSLESILPYLLAFLFSIAGFFVKILIFLYIYWYLAECVRESAGGWVRAPQGLGGIPTLGDMFGQVVNIIGCFAVFLGPFVLYRITVGKMNIISWFLLGFAVFFYPMALLSVLMHDSGRGLNFRTFTKSISNTFYPYLGLTILLVLQVLLIRMIPAQAQESLFSNIIFRFVIIYTALIDGHLLGRFYWRYQDKLNWDL